Protein AF-A0A9Q1MU85-F1 (afdb_monomer_lite)

Organism: NCBI:txid402998

InterPro domains:
  IPR054728 Ribosomal RNA small subunit methyltransferase B-like, ferredoxin-like domain [PF22458] (72-144)

Sequence (212 aa):
MKADLKSVKKDAHILLNLEMKLMQRLLLDQVLLVNGILRKLVVLKESDSLPAVKVEGDDRQQARGLATLYSHPVWMVRRWTKYFGQDEAIKLMTWNNSYPSFSLRANTGKGLTGADLVSSLKMLKVPHEPSLYLDDFVRLKTGMQNVIQAGLLKEGFCAECGVAVKVVNQAKMEQVVVNGLESQVVVDNTRSSVLFRPDMWRLRFAASSEFM

Secondary structure (DSSP, 8-state):
----GGGG-S-HHHHHHHHHHHHHHTT-TTHHHHHHHHHHHHHHHHTT-SPPPP--SSHHHHHHHHHHHTT--HHHHHHHHHHH-HHHHHHHHHHHTSPPPEEEEE-GGGT--HHHHHHHHHHTT--EEE-SS-TTEEEESS-HHHHHHTTTTTTTSEEE--HHHHHHTTS-------TTS-------TT-------GGGG-S---------

pLDDT: mean 73.5, std 24.56, r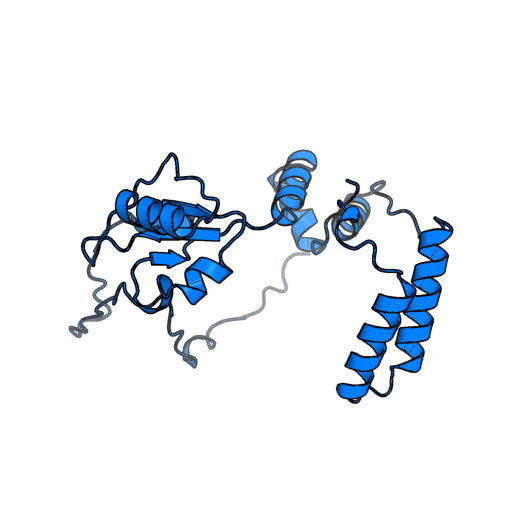ange [26.03, 96.31]

Radius of gyration: 24.37 Å; chains: 1; bounding box: 54×60×52 Å

Foldseek 3Di:
DPDPCVVDPDPLVVVLVVVLVVVVVVVDPCSVVVSVVSVVVVVCVVVVNPDDQDLDDDPQSNLVSLCVVLVHDSVVSSVCCVPPNNVVSSVVSVVVPDQDKWKKFFDVVVVAWLVNVVVVCVVLVFDWDADPPDRRMIIGRDDVVSCVVVCCLVVQRIDTDDPVVVVVPPPDPDPPDDDPDPDPPPPPPSDPDPPDDPPPPPDDPDDDPDDD

Structure (mmCIF, N/CA/C/O backbone):
data_AF-A0A9Q1MU85-F1
#
_entry.id   AF-A0A9Q1MU85-F1
#
loop_
_atom_site.group_PDB
_atom_site.id
_atom_site.type_symbol
_atom_site.label_atom_id
_atom_site.label_alt_id
_atom_site.label_comp_id
_atom_site.label_asym_id
_atom_site.label_entity_id
_atom_site.label_seq_id
_atom_site.pdbx_PDB_ins_code
_atom_site.Cartn_x
_atom_site.Cartn_y
_atom_site.Cartn_z
_atom_site.occupancy
_atom_site.B_iso_or_equiv
_atom_site.auth_seq_id
_atom_site.auth_comp_id
_atom_site.auth_asym_id
_atom_site.auth_atom_id
_atom_site.pdbx_PDB_model_num
ATOM 1 N N . MET A 1 1 ? 4.700 7.067 -14.855 1.00 33.25 1 MET A N 1
ATOM 2 C CA . MET A 1 1 ? 4.198 7.216 -13.472 1.00 33.25 1 MET A CA 1
ATOM 3 C C . MET A 1 1 ? 5.146 8.156 -12.730 1.00 33.25 1 MET A C 1
ATOM 5 O O . MET A 1 1 ? 6.166 7.718 -12.220 1.00 33.25 1 MET A O 1
ATOM 9 N N . LYS A 1 2 ? 4.902 9.474 -12.791 1.00 26.55 2 LYS A N 1
ATOM 10 C CA . LYS A 1 2 ? 5.678 10.452 -12.015 1.00 26.55 2 LYS A CA 1
ATOM 11 C C . LYS A 1 2 ? 5.263 10.251 -10.561 1.00 26.55 2 LYS A C 1
ATOM 13 O O . LYS A 1 2 ? 4.152 10.629 -10.211 1.00 26.55 2 LYS A O 1
ATOM 18 N N . ALA A 1 3 ? 6.095 9.583 -9.763 1.00 31.92 3 ALA A N 1
ATOM 19 C CA . ALA A 1 3 ? 5.918 9.582 -8.317 1.00 31.92 3 ALA A CA 1
ATOM 20 C C . ALA A 1 3 ? 5.737 11.039 -7.882 1.00 31.92 3 ALA A C 1
ATOM 22 O O . ALA A 1 3 ? 6.489 11.908 -8.337 1.00 31.92 3 ALA A O 1
ATOM 23 N N . ASP A 1 4 ? 4.713 11.305 -7.076 1.00 32.31 4 ASP A N 1
ATOM 24 C CA . ASP A 1 4 ? 4.384 12.633 -6.571 1.00 32.31 4 ASP A CA 1
ATOM 25 C C . ASP A 1 4 ? 5.445 13.057 -5.539 1.00 32.31 4 ASP A C 1
ATOM 27 O O . ASP A 1 4 ? 5.233 13.131 -4.335 1.00 32.31 4 ASP A O 1
ATOM 31 N N . LEU A 1 5 ? 6.656 13.310 -6.039 1.00 40.19 5 LEU A N 1
ATOM 32 C CA . LEU A 1 5 ? 7.836 13.801 -5.328 1.00 40.19 5 LEU A CA 1
ATOM 33 C C . LEU A 1 5 ? 7.656 15.255 -4.860 1.00 40.19 5 LEU A C 1
ATOM 35 O O . LEU A 1 5 ? 8.590 15.858 -4.335 1.00 40.19 5 LEU A O 1
ATOM 39 N N . LYS A 1 6 ? 6.459 15.836 -5.021 1.00 30.89 6 LYS A N 1
ATOM 40 C CA . LYS A 1 6 ? 6.132 17.165 -4.501 1.00 30.89 6 LYS A CA 1
ATOM 41 C C . LYS A 1 6 ? 6.108 17.211 -2.972 1.00 30.89 6 LYS A C 1
ATOM 43 O O . LYS A 1 6 ? 6.309 18.293 -2.429 1.00 30.89 6 LYS A O 1
ATOM 48 N N . SER A 1 7 ? 5.924 16.086 -2.269 1.00 36.44 7 SER A N 1
ATOM 49 C CA . SER A 1 7 ? 5.793 16.103 -0.799 1.00 36.44 7 SER A CA 1
ATOM 50 C C . SER A 1 7 ? 7.118 16.262 -0.039 1.00 36.44 7 SER A C 1
ATOM 52 O O . SER A 1 7 ? 7.098 16.461 1.174 1.00 36.44 7 SER A O 1
ATOM 54 N N . VAL A 1 8 ? 8.269 16.218 -0.720 1.00 43.03 8 VAL A N 1
ATOM 55 C CA . VAL A 1 8 ? 9.577 16.515 -0.114 1.00 43.03 8 VAL A CA 1
ATOM 56 C C . VAL A 1 8 ? 10.388 17.411 -1.052 1.00 43.03 8 VAL A C 1
ATOM 58 O O . VAL A 1 8 ? 11.483 17.069 -1.485 1.00 43.03 8 VAL A O 1
ATOM 61 N N . LYS A 1 9 ? 9.875 18.609 -1.355 1.00 43.38 9 LYS A N 1
ATOM 62 C CA . LYS A 1 9 ? 10.735 19.725 -1.789 1.00 43.38 9 LYS A CA 1
ATOM 63 C C . LYS A 1 9 ? 11.532 20.245 -0.586 1.00 43.38 9 LYS A C 1
ATOM 65 O O . LYS A 1 9 ? 11.308 21.345 -0.099 1.00 43.38 9 LYS A O 1
ATOM 70 N N . LYS A 1 10 ? 12.426 19.416 -0.055 1.00 52.88 10 LYS A N 1
ATOM 71 C CA . LYS A 1 10 ? 13.572 19.902 0.715 1.00 52.88 10 LYS A CA 1
ATOM 72 C C . LYS A 1 10 ? 14.727 19.980 -0.266 1.00 52.88 10 LYS A C 1
ATOM 74 O O . LYS A 1 10 ? 14.851 19.087 -1.105 1.00 52.88 10 LYS A O 1
ATOM 79 N N . ASP A 1 11 ? 15.538 21.027 -0.176 1.00 63.31 11 ASP A N 1
ATOM 80 C CA . ASP A 1 11 ? 16.727 21.159 -1.014 1.00 63.31 11 ASP A CA 1
ATOM 81 C C . ASP A 1 11 ? 17.514 19.850 -0.949 1.00 63.31 11 ASP A C 1
ATOM 83 O O . ASP A 1 11 ? 17.841 19.375 0.144 1.00 63.31 11 ASP A O 1
ATOM 87 N N . ALA A 1 12 ? 17.783 19.236 -2.105 1.00 64.31 12 ALA A N 1
ATOM 88 C CA . ALA A 1 12 ? 18.454 17.937 -2.178 1.00 64.31 12 ALA A CA 1
ATOM 89 C C . ALA A 1 12 ? 19.767 17.943 -1.373 1.00 64.31 12 ALA A C 1
ATOM 91 O O . ALA A 1 12 ? 20.118 16.954 -0.737 1.00 64.31 12 ALA A O 1
ATOM 92 N N . HIS A 1 13 ? 20.421 19.106 -1.312 1.00 63.66 13 HIS A N 1
ATOM 93 C CA . HIS A 1 13 ? 21.598 19.383 -0.495 1.00 63.66 13 HIS A CA 1
ATOM 94 C C . HIS A 1 13 ? 21.369 19.236 1.021 1.00 63.66 13 HIS A C 1
ATOM 96 O O . HIS A 1 13 ? 22.216 18.684 1.723 1.00 63.66 13 HIS A O 1
ATOM 102 N N . ILE A 1 14 ? 20.235 19.712 1.545 1.00 69.50 14 ILE A N 1
ATOM 103 C CA . ILE A 1 14 ? 19.897 19.629 2.975 1.00 69.50 14 ILE A CA 1
ATOM 104 C C . ILE A 1 14 ? 19.665 18.170 3.377 1.00 69.50 14 ILE A C 1
ATOM 106 O O . ILE A 1 14 ? 20.166 17.734 4.414 1.00 69.50 14 ILE A O 1
ATOM 110 N N . LEU A 1 15 ? 18.946 17.408 2.547 1.00 69.31 15 LEU A N 1
ATOM 111 C CA . LEU A 1 15 ? 18.689 15.985 2.785 1.00 69.31 15 LEU A CA 1
ATOM 112 C C . LEU A 1 15 ? 19.981 15.163 2.774 1.00 69.31 15 LEU A C 1
ATOM 114 O O . LEU A 1 15 ? 20.220 14.408 3.713 1.00 69.31 15 LEU A O 1
ATOM 118 N N . LEU A 1 16 ? 20.849 15.393 1.783 1.00 70.94 16 LEU A N 1
ATOM 119 C CA . LEU A 1 16 ? 22.154 14.734 1.689 1.00 70.94 16 LEU A CA 1
ATOM 120 C C . LEU A 1 16 ? 22.987 14.993 2.950 1.00 70.94 16 LEU A C 1
ATOM 122 O O . LEU A 1 16 ? 23.519 14.069 3.554 1.00 70.94 16 LEU A O 1
ATOM 126 N N . ASN A 1 17 ? 23.043 16.245 3.411 1.00 75.75 17 ASN A N 1
ATOM 127 C CA . ASN A 1 17 ? 23.793 16.609 4.613 1.00 75.75 17 ASN A CA 1
ATOM 128 C C . ASN A 1 17 ? 23.237 15.960 5.894 1.00 75.75 17 ASN A C 1
ATOM 130 O O . ASN A 1 17 ? 24.013 15.592 6.779 1.00 75.75 17 ASN A O 1
ATOM 134 N N . LEU A 1 18 ? 21.913 15.821 6.015 1.00 75.50 18 LEU A N 1
ATOM 135 C CA . LEU A 1 18 ? 21.268 15.127 7.136 1.00 75.50 18 LEU A CA 1
ATOM 136 C C . LEU A 1 18 ? 21.577 13.624 7.128 1.00 75.50 18 LEU A C 1
ATOM 138 O O . LEU A 1 18 ? 21.944 13.079 8.169 1.00 75.50 18 LEU A O 1
ATOM 142 N N . GLU A 1 19 ? 21.492 12.974 5.968 1.00 73.62 19 GLU A N 1
ATOM 143 C CA . GLU A 1 19 ? 21.822 11.553 5.814 1.00 73.62 19 GLU A CA 1
ATOM 144 C C . GLU A 1 19 ? 23.302 11.278 6.088 1.00 73.62 19 GLU A C 1
ATOM 146 O O . GLU A 1 19 ? 23.628 10.348 6.827 1.00 73.62 19 GLU A O 1
ATOM 151 N N . MET A 1 20 ? 24.208 12.135 5.602 1.00 74.25 20 MET A N 1
ATOM 152 C CA . MET A 1 20 ? 25.637 11.978 5.879 1.00 74.25 20 MET A CA 1
ATOM 153 C C . MET A 1 20 ? 25.954 12.098 7.375 1.00 74.25 20 MET A C 1
ATOM 155 O O . MET A 1 20 ? 26.756 11.323 7.896 1.00 74.25 20 MET A O 1
ATOM 159 N N . LYS A 1 21 ? 25.293 13.020 8.091 1.00 78.94 21 LYS A N 1
ATOM 160 C CA . LYS A 1 21 ? 25.425 13.144 9.553 1.00 78.94 21 LYS A CA 1
ATOM 161 C C . LYS A 1 21 ? 24.914 11.903 10.288 1.00 78.94 21 LYS A C 1
ATOM 163 O O . LYS A 1 21 ? 25.486 11.534 11.312 1.00 78.94 21 LYS A O 1
ATOM 168 N N . LEU A 1 22 ? 23.857 11.257 9.790 1.00 77.75 22 LEU A N 1
ATOM 169 C CA . LEU A 1 22 ? 23.367 9.991 10.346 1.00 77.75 22 LEU A CA 1
ATOM 170 C C . LEU A 1 22 ? 24.356 8.845 10.094 1.00 77.75 22 LEU A C 1
ATOM 172 O O . LEU A 1 22 ? 24.650 8.099 11.022 1.00 77.75 22 LEU A O 1
ATOM 176 N N . MET A 1 23 ? 24.938 8.742 8.895 1.00 78.69 23 MET A N 1
ATOM 177 C CA . MET A 1 23 ? 25.929 7.699 8.593 1.00 78.69 23 MET A CA 1
ATOM 178 C C . MET A 1 23 ? 27.225 7.844 9.397 1.00 78.69 23 MET A C 1
ATOM 180 O O . MET A 1 23 ? 27.793 6.842 9.822 1.00 78.69 23 MET A O 1
ATOM 184 N N . GLN A 1 24 ? 27.662 9.078 9.670 1.00 75.38 24 GLN A N 1
ATOM 185 C CA . GLN A 1 24 ? 28.798 9.341 10.561 1.00 75.38 24 GLN A CA 1
ATOM 186 C C . GLN A 1 24 ? 28.530 8.863 11.994 1.00 75.38 24 GLN A C 1
ATOM 188 O O . GLN A 1 24 ? 29.420 8.307 12.631 1.00 75.38 24 GLN A O 1
ATOM 193 N N . ARG A 1 25 ? 27.296 9.027 12.495 1.00 79.44 25 ARG A N 1
ATOM 194 C CA . ARG A 1 25 ? 26.890 8.511 13.817 1.00 79.44 25 ARG A CA 1
ATOM 195 C C . ARG A 1 25 ? 26.854 6.985 13.875 1.00 79.44 25 ARG A C 1
ATOM 197 O O . ARG A 1 25 ? 27.027 6.427 14.950 1.00 79.44 25 ARG A O 1
ATOM 204 N N . LEU A 1 26 ? 26.634 6.330 12.738 1.00 81.69 26 LEU A N 1
ATOM 205 C CA . LEU A 1 26 ? 26.663 4.873 12.604 1.00 81.69 26 LEU A CA 1
ATOM 206 C C . LEU A 1 26 ? 28.081 4.317 12.363 1.00 81.69 26 LEU A C 1
ATOM 208 O O . LEU A 1 26 ? 28.212 3.119 12.137 1.00 81.69 26 LEU A O 1
ATOM 212 N N . LEU A 1 27 ? 29.125 5.161 12.428 1.00 69.75 27 LEU A N 1
ATOM 213 C CA . LEU A 1 27 ? 30.542 4.787 12.280 1.00 69.75 27 LEU A CA 1
ATOM 214 C C . LEU A 1 27 ? 30.849 4.012 10.987 1.00 69.75 27 LEU A C 1
ATOM 216 O O . LEU A 1 27 ? 31.642 3.075 10.974 1.00 69.75 27 LEU A O 1
ATOM 220 N N . LEU A 1 28 ? 30.214 4.396 9.880 1.00 71.88 28 LEU A N 1
ATOM 221 C CA . LEU A 1 28 ? 30.517 3.806 8.580 1.00 71.88 28 LEU A CA 1
ATOM 222 C C . LEU A 1 28 ? 31.744 4.500 7.967 1.00 71.88 28 LEU A C 1
ATOM 224 O O . LEU A 1 28 ? 31.665 5.659 7.564 1.00 71.88 28 LEU A O 1
ATOM 228 N N . ASP A 1 29 ? 32.859 3.783 7.812 1.00 75.75 29 ASP A N 1
ATOM 229 C CA . ASP A 1 29 ? 34.103 4.325 7.225 1.00 75.75 29 ASP A CA 1
ATOM 230 C C . ASP A 1 29 ? 33.951 4.798 5.763 1.00 75.75 29 ASP A C 1
ATOM 232 O O . ASP A 1 29 ? 34.775 5.546 5.239 1.00 75.75 29 ASP A O 1
ATOM 236 N N . GLN A 1 30 ? 32.866 4.415 5.085 1.00 79.44 30 GLN A N 1
ATOM 237 C CA . GLN A 1 30 ? 32.631 4.713 3.667 1.00 79.44 30 GLN A CA 1
ATOM 238 C C . GLN A 1 30 ? 31.802 5.983 3.403 1.00 79.44 30 GLN A C 1
ATOM 240 O O . GLN A 1 30 ? 31.356 6.217 2.278 1.00 79.44 30 GLN A O 1
ATOM 245 N N . VAL A 1 31 ? 31.614 6.842 4.410 1.00 80.12 31 VAL A N 1
ATOM 246 C CA . VAL A 1 31 ? 30.852 8.107 4.319 1.00 80.12 31 VAL A CA 1
ATOM 247 C C . VAL A 1 31 ? 31.292 8.978 3.129 1.00 80.12 31 VAL A C 1
ATOM 249 O O . VAL A 1 31 ? 30.451 9.530 2.419 1.00 80.12 31 VAL A O 1
ATOM 252 N N . LEU A 1 32 ? 32.594 9.084 2.849 1.00 82.56 32 LEU A N 1
ATOM 253 C CA . LEU A 1 32 ? 33.094 9.902 1.733 1.00 82.56 32 LEU A CA 1
ATOM 254 C C . LEU A 1 32 ? 32.684 9.347 0.360 1.00 82.56 32 LEU A C 1
ATOM 256 O O . LEU A 1 32 ? 32.286 10.118 -0.516 1.00 82.56 32 LEU A O 1
ATOM 260 N N . LEU A 1 33 ? 32.730 8.021 0.191 1.00 86.62 33 LEU A N 1
ATOM 261 C CA . LEU A 1 33 ? 32.331 7.348 -1.046 1.00 86.62 33 LEU A CA 1
ATOM 262 C C . LEU A 1 33 ? 30.833 7.530 -1.305 1.00 86.62 33 LEU A C 1
ATOM 264 O O . LEU A 1 33 ? 30.439 7.934 -2.399 1.00 86.62 33 LEU A O 1
ATOM 268 N N . VAL A 1 34 ? 30.007 7.297 -0.282 1.00 84.75 34 VAL A N 1
ATOM 269 C CA . VAL A 1 34 ? 28.550 7.453 -0.379 1.00 84.75 34 VAL A CA 1
ATOM 270 C C . VAL A 1 34 ? 28.178 8.889 -0.750 1.00 84.75 34 VAL A C 1
ATOM 272 O O . VAL A 1 34 ? 27.392 9.100 -1.671 1.00 84.75 34 VAL A O 1
ATOM 275 N N . ASN A 1 35 ? 28.796 9.886 -0.111 1.00 84.00 35 ASN A N 1
ATOM 276 C CA . ASN A 1 35 ? 28.574 11.296 -0.439 1.00 84.00 35 ASN A CA 1
ATOM 277 C C . ASN A 1 35 ? 28.954 11.613 -1.896 1.00 84.00 35 ASN A C 1
ATOM 279 O O . ASN A 1 35 ? 28.206 12.290 -2.601 1.00 84.00 35 ASN A O 1
ATOM 283 N N . GLY A 1 36 ? 30.093 11.093 -2.370 1.00 86.88 36 GLY A N 1
ATOM 284 C CA . GLY A 1 36 ? 30.521 11.242 -3.762 1.00 86.88 36 GLY A CA 1
ATOM 285 C C . GLY A 1 36 ? 29.503 10.670 -4.754 1.00 86.88 36 GLY A C 1
ATOM 286 O O . GLY A 1 36 ? 29.123 11.352 -5.709 1.00 86.88 36 GLY A O 1
ATOM 287 N N . ILE A 1 37 ? 29.003 9.459 -4.490 1.00 88.62 37 ILE A N 1
ATOM 288 C CA . ILE A 1 37 ? 27.984 8.796 -5.316 1.00 88.62 37 ILE A CA 1
ATOM 289 C C . ILE A 1 37 ? 26.668 9.584 -5.302 1.00 88.62 37 ILE A C 1
ATOM 291 O O . ILE A 1 37 ? 26.119 9.865 -6.368 1.00 88.62 37 ILE A O 1
ATOM 295 N N . LEU A 1 38 ? 26.172 9.990 -4.127 1.00 86.06 38 LEU A N 1
ATOM 296 C CA . LEU A 1 38 ? 24.902 10.714 -4.004 1.00 86.06 38 LEU A CA 1
ATOM 297 C C . LEU A 1 38 ? 24.956 12.086 -4.690 1.00 86.06 38 LEU A C 1
ATOM 299 O O . LEU A 1 38 ? 24.023 12.443 -5.408 1.00 86.06 38 LEU A O 1
ATOM 303 N N . ARG A 1 39 ? 26.062 12.832 -4.554 1.00 84.75 39 ARG A N 1
ATOM 304 C CA . ARG A 1 39 ? 26.264 14.101 -5.279 1.00 84.75 39 ARG A CA 1
ATOM 305 C C . ARG A 1 39 ? 26.247 13.893 -6.786 1.00 84.75 39 ARG A C 1
ATOM 307 O O . ARG A 1 39 ? 25.586 14.644 -7.500 1.00 84.75 39 ARG A O 1
ATOM 314 N N . LYS A 1 40 ? 26.940 12.859 -7.277 1.00 88.38 40 LYS A N 1
ATOM 315 C CA . LYS A 1 40 ? 26.939 12.539 -8.707 1.00 88.38 40 LYS A CA 1
ATOM 316 C C . LYS A 1 40 ? 25.537 12.168 -9.193 1.00 88.38 40 LYS A C 1
ATOM 318 O O . LYS A 1 40 ? 25.136 12.627 -10.257 1.00 88.38 40 LYS A O 1
ATOM 323 N N . LEU A 1 41 ? 24.786 11.397 -8.409 1.00 86.44 41 LEU A N 1
ATOM 324 C CA . LEU A 1 41 ? 23.414 11.003 -8.727 1.00 86.44 41 LEU A CA 1
ATOM 325 C C . LEU A 1 41 ? 22.469 12.209 -8.814 1.00 86.44 41 LEU A C 1
ATOM 327 O O . LEU A 1 41 ? 21.659 12.264 -9.735 1.00 86.44 41 LEU A O 1
ATOM 331 N N . VAL A 1 42 ? 22.593 13.189 -7.911 1.00 85.94 42 VAL A N 1
ATOM 332 C CA . VAL A 1 42 ? 21.817 14.443 -7.975 1.00 85.94 42 VAL A CA 1
ATOM 333 C C . VAL A 1 42 ? 22.103 15.192 -9.277 1.00 85.94 42 VAL A C 1
ATOM 335 O O . VAL A 1 42 ? 21.164 15.523 -9.994 1.00 85.94 42 VAL A O 1
ATOM 338 N N . VAL A 1 43 ? 23.379 15.364 -9.641 1.00 86.69 43 VAL A N 1
ATOM 339 C CA . VAL A 1 43 ? 23.771 16.034 -10.896 1.00 86.69 43 VAL A CA 1
ATOM 340 C C . VAL A 1 43 ? 23.216 15.306 -12.125 1.00 86.69 43 VAL A C 1
ATOM 342 O O . VAL A 1 43 ? 22.696 15.940 -13.042 1.00 86.69 43 VAL A O 1
ATOM 345 N N . LEU A 1 44 ? 23.297 13.971 -12.158 1.00 87.19 44 LEU A N 1
ATOM 346 C CA . LEU A 1 44 ? 22.763 13.175 -13.271 1.00 87.19 44 LEU A CA 1
ATOM 347 C C . LEU A 1 44 ? 21.235 13.279 -13.372 1.00 87.19 44 LEU A C 1
ATOM 349 O O . LEU A 1 44 ? 20.690 13.326 -14.470 1.00 87.19 44 LEU A O 1
ATOM 353 N N . LYS A 1 45 ? 20.545 13.355 -12.230 1.00 84.31 45 LYS A N 1
ATOM 354 C CA . LYS A 1 45 ? 19.093 13.536 -12.171 1.00 84.31 45 LYS A CA 1
ATOM 355 C C . LYS A 1 45 ? 18.664 14.930 -12.637 1.00 84.31 45 LYS A C 1
ATOM 357 O O . LYS A 1 45 ? 17.678 15.039 -13.353 1.00 84.31 45 LYS A O 1
ATOM 362 N N . GLU A 1 46 ? 19.379 15.981 -12.238 1.00 85.50 46 GLU A N 1
ATOM 363 C CA . GLU A 1 46 ? 19.088 17.367 -12.648 1.00 85.50 46 GLU A CA 1
ATOM 364 C C . GLU A 1 46 ? 19.365 17.611 -14.136 1.00 85.50 46 GLU A C 1
ATOM 366 O O . GLU A 1 46 ? 18.661 18.388 -14.773 1.00 85.50 46 GLU A O 1
ATOM 371 N N . SER A 1 47 ? 20.354 16.914 -14.697 1.00 87.31 47 SER A N 1
ATOM 372 C CA . SER A 1 47 ? 20.691 16.956 -16.128 1.00 87.31 47 SER A CA 1
ATOM 373 C C . SER A 1 47 ? 19.905 15.959 -16.993 1.00 87.31 47 SER A C 1
ATOM 375 O O . SER A 1 47 ? 20.219 15.829 -18.173 1.00 87.31 47 SER A O 1
ATOM 377 N N . ASP A 1 48 ? 18.928 15.243 -16.419 1.00 81.62 48 ASP A N 1
ATOM 378 C CA . ASP A 1 48 ? 18.127 14.185 -17.067 1.00 81.62 48 ASP A CA 1
ATOM 379 C C . ASP A 1 48 ? 18.970 13.150 -17.845 1.00 81.62 48 ASP A C 1
ATOM 381 O O . ASP A 1 48 ? 18.564 12.599 -18.863 1.00 81.62 48 ASP A O 1
ATOM 385 N N . SER A 1 49 ? 20.186 12.884 -17.359 1.00 85.62 49 SER A N 1
ATOM 386 C CA . SER A 1 49 ? 21.188 12.030 -18.011 1.00 85.62 49 SER A CA 1
ATOM 387 C C . SER A 1 49 ? 21.270 10.627 -17.402 1.00 85.62 49 SER A C 1
ATOM 389 O O . SER A 1 49 ? 22.222 9.878 -17.637 1.00 85.62 49 SER A O 1
ATOM 391 N N . LEU A 1 50 ? 20.271 10.252 -16.597 1.00 83.88 50 LEU A N 1
ATOM 392 C CA . LEU A 1 50 ? 20.155 8.900 -16.062 1.00 83.88 50 LEU A CA 1
ATOM 393 C C . LEU A 1 50 ? 19.843 7.907 -17.194 1.00 83.88 50 LEU A C 1
ATOM 395 O O . LEU A 1 50 ? 19.075 8.226 -18.103 1.00 83.88 50 LEU A O 1
ATOM 399 N N . PRO A 1 51 ? 20.404 6.686 -17.151 1.00 82.00 51 PRO A N 1
ATOM 400 C CA . PRO A 1 51 ? 20.146 5.690 -18.179 1.00 82.00 51 PRO A CA 1
ATOM 401 C C . PRO A 1 51 ? 18.654 5.345 -18.224 1.00 82.00 51 PRO A C 1
ATOM 403 O O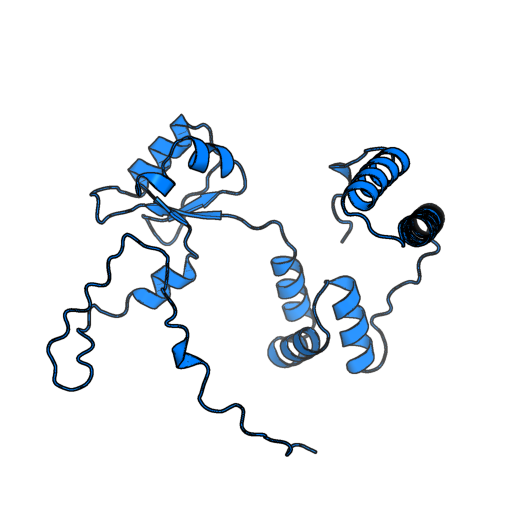 . PRO A 1 51 ? 18.069 4.915 -17.228 1.00 82.00 51 PRO A O 1
ATOM 406 N N . ALA A 1 52 ? 18.044 5.516 -19.397 1.00 80.62 52 ALA A N 1
ATOM 407 C CA . ALA A 1 52 ? 16.657 5.140 -19.618 1.00 80.62 52 ALA A CA 1
ATOM 408 C C . ALA A 1 52 ? 16.498 3.617 -19.521 1.00 80.62 52 ALA A C 1
ATOM 410 O O . ALA A 1 52 ? 17.235 2.850 -20.148 1.00 80.62 52 ALA A O 1
ATOM 411 N N . VAL A 1 53 ? 15.508 3.177 -18.749 1.00 85.12 53 VAL A N 1
ATOM 412 C CA . VAL A 1 53 ? 15.156 1.760 -18.658 1.00 85.12 53 VAL A CA 1
ATOM 413 C C . VAL A 1 53 ? 14.347 1.384 -19.894 1.00 85.12 53 VAL A C 1
ATOM 415 O O . VAL A 1 53 ? 13.267 1.925 -20.119 1.00 85.12 53 VAL A O 1
ATOM 418 N N . LYS A 1 54 ? 14.866 0.451 -20.693 1.00 84.69 54 LYS A N 1
ATOM 419 C CA . LYS A 1 54 ? 14.179 -0.073 -21.878 1.00 84.69 54 LYS A CA 1
ATOM 420 C C . LYS A 1 54 ? 13.369 -1.316 -21.509 1.00 84.69 54 LYS A C 1
ATOM 422 O O . LYS A 1 54 ? 13.879 -2.200 -20.822 1.00 84.69 54 LYS A O 1
ATOM 427 N N . VAL A 1 55 ? 12.127 -1.383 -21.983 1.00 81.88 55 VAL A N 1
ATOM 428 C CA . VAL A 1 55 ? 11.238 -2.554 -21.862 1.00 81.88 55 VAL A CA 1
ATOM 429 C C . VAL A 1 55 ? 10.970 -3.088 -23.267 1.00 81.88 55 VAL A C 1
ATOM 431 O O . VAL A 1 55 ? 9.848 -3.111 -23.749 1.00 81.88 55 VAL A O 1
ATOM 434 N N . GLU A 1 56 ? 12.043 -3.437 -23.962 1.00 79.69 56 GLU A N 1
ATOM 435 C CA . GLU A 1 56 ? 12.012 -3.938 -25.335 1.00 79.69 56 GLU A CA 1
ATOM 436 C C . GLU A 1 56 ? 12.905 -5.178 -25.429 1.00 79.69 56 GLU A C 1
ATOM 438 O O . GLU A 1 56 ? 13.736 -5.422 -24.548 1.00 79.69 56 GLU A O 1
ATOM 443 N N . GLY A 1 57 ? 12.736 -5.949 -26.502 1.00 84.69 57 GLY A N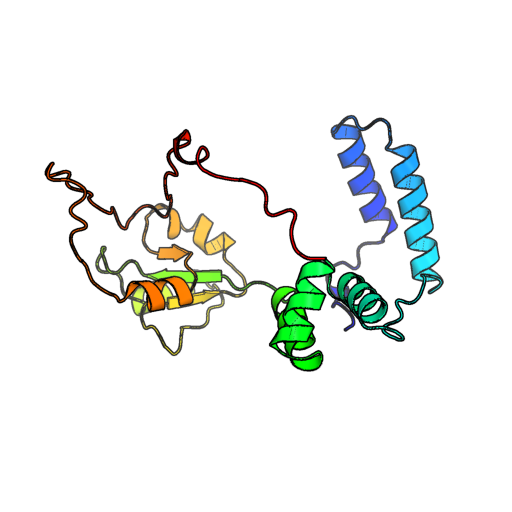 1
ATOM 444 C CA . GLY A 1 57 ? 13.509 -7.162 -26.759 1.00 84.69 57 GLY A CA 1
ATOM 445 C C . GLY A 1 57 ? 12.867 -8.421 -26.182 1.00 84.69 57 GLY A C 1
ATOM 446 O O . GLY A 1 57 ? 11.648 -8.502 -26.047 1.00 84.69 57 GLY A O 1
ATOM 447 N N . ASP A 1 58 ? 13.703 -9.412 -25.879 1.00 87.44 58 ASP A N 1
ATOM 448 C CA . ASP A 1 58 ? 13.295 -10.727 -25.369 1.00 87.44 58 ASP A CA 1
ATOM 449 C C . ASP A 1 58 ? 12.614 -10.640 -23.988 1.00 87.44 58 ASP A C 1
ATOM 451 O O . ASP A 1 58 ? 12.863 -9.713 -23.209 1.00 87.44 58 ASP A O 1
ATOM 455 N N . ASP A 1 59 ? 11.821 -11.652 -23.636 1.00 85.75 59 ASP A N 1
ATOM 456 C CA . ASP A 1 59 ? 11.072 -11.765 -22.378 1.00 85.75 59 ASP A CA 1
ATOM 457 C C . ASP A 1 59 ? 11.953 -11.489 -21.152 1.00 85.75 59 ASP A C 1
ATOM 459 O O . ASP A 1 59 ? 11.543 -10.857 -20.173 1.00 85.75 59 ASP A O 1
ATOM 463 N N . ARG A 1 60 ? 13.215 -11.939 -21.191 1.00 87.38 60 ARG A N 1
ATOM 464 C CA . ARG A 1 60 ? 14.179 -11.710 -20.108 1.00 87.38 60 ARG A CA 1
ATOM 465 C C . ARG A 1 60 ? 14.568 -10.238 -19.971 1.00 87.38 60 A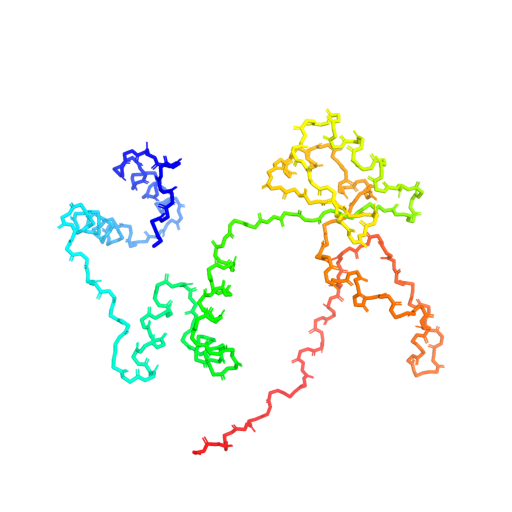RG A C 1
ATOM 467 O O . ARG A 1 60 ? 14.791 -9.776 -18.849 1.00 87.38 60 ARG A O 1
ATOM 474 N N . GLN A 1 61 ? 14.702 -9.521 -21.083 1.00 90.12 61 GLN A N 1
ATOM 475 C CA . GLN A 1 61 ? 15.054 -8.101 -21.099 1.00 90.12 61 GLN A CA 1
ATOM 476 C C . GLN A 1 61 ? 13.866 -7.256 -20.646 1.00 90.12 61 GLN A C 1
ATOM 478 O O . GLN A 1 61 ? 14.026 -6.423 -19.753 1.00 90.12 61 GLN A O 1
ATOM 483 N N . GLN A 1 62 ? 12.666 -7.564 -21.140 1.00 90.31 62 GLN A N 1
ATOM 484 C CA . GLN A 1 62 ? 11.433 -6.919 -20.693 1.00 90.31 62 GLN A CA 1
ATOM 485 C C . GLN A 1 62 ? 11.213 -7.103 -19.187 1.00 90.31 62 GLN A C 1
ATOM 487 O O . GLN A 1 62 ? 10.979 -6.130 -18.469 1.00 90.31 62 GLN A O 1
ATOM 492 N N . ALA A 1 63 ? 11.385 -8.324 -18.666 1.00 91.94 63 ALA A N 1
ATOM 493 C CA . ALA A 1 63 ? 11.242 -8.589 -17.237 1.00 91.94 63 ALA A CA 1
ATOM 494 C C . ALA A 1 63 ? 12.273 -7.838 -16.379 1.00 91.94 63 ALA A C 1
ATOM 496 O O . ALA A 1 63 ? 11.954 -7.429 -15.264 1.00 91.94 63 ALA A O 1
ATOM 497 N N . ARG A 1 64 ? 13.501 -7.634 -16.877 1.00 93.38 64 ARG A N 1
ATOM 498 C CA . ARG A 1 64 ? 14.511 -6.798 -16.204 1.00 93.38 64 ARG A CA 1
ATOM 499 C C . ARG A 1 64 ? 14.114 -5.325 -16.207 1.00 93.38 64 ARG A C 1
ATOM 501 O O . ARG A 1 64 ? 14.223 -4.686 -15.167 1.00 93.38 64 ARG A O 1
ATOM 508 N N . GLY A 1 65 ? 13.618 -4.813 -17.332 1.00 93.56 65 GLY A N 1
ATOM 509 C CA . GLY A 1 65 ? 13.129 -3.438 -17.423 1.00 93.56 65 GLY A CA 1
ATOM 510 C C . GLY A 1 65 ? 11.972 -3.180 -16.456 1.00 93.56 65 GLY A C 1
ATOM 511 O O . GLY A 1 65 ? 12.022 -2.251 -15.653 1.00 93.56 65 GLY A O 1
ATOM 512 N N . LEU A 1 66 ? 10.972 -4.063 -16.447 1.00 93.19 66 LEU A N 1
ATOM 513 C CA . LEU A 1 66 ? 9.843 -3.999 -15.516 1.00 93.19 66 LEU A CA 1
ATOM 514 C C . LEU A 1 66 ? 10.280 -4.145 -14.050 1.00 93.19 66 LEU A C 1
ATOM 516 O O . LEU A 1 66 ? 9.790 -3.412 -13.195 1.00 93.19 66 LEU A O 1
ATOM 520 N N . ALA A 1 67 ? 11.231 -5.035 -13.756 1.00 94.12 67 ALA A N 1
ATOM 521 C CA . ALA A 1 67 ? 11.792 -5.196 -12.415 1.00 94.12 67 ALA A CA 1
ATOM 522 C C . ALA A 1 67 ? 12.420 -3.899 -11.886 1.00 94.12 67 ALA A C 1
ATOM 524 O O . ALA A 1 67 ? 12.198 -3.532 -10.733 1.00 94.12 67 ALA A O 1
ATOM 525 N N . THR A 1 68 ? 13.162 -3.181 -12.734 1.00 92.50 68 THR A N 1
ATOM 526 C CA . THR A 1 68 ? 13.746 -1.882 -12.382 1.00 92.50 68 THR A CA 1
ATOM 527 C C . THR A 1 68 ? 12.682 -0.793 -12.232 1.00 92.50 68 THR A C 1
ATOM 529 O O . THR A 1 68 ? 12.768 0.003 -11.303 1.00 92.50 68 THR A O 1
ATOM 532 N N . LEU A 1 69 ? 11.674 -0.752 -13.110 1.00 91.88 69 LEU A N 1
ATOM 533 C CA . LEU A 1 69 ? 10.637 0.290 -13.094 1.00 91.88 69 LEU A CA 1
ATOM 534 C C . LEU A 1 69 ? 9.664 0.170 -11.918 1.00 91.88 69 LEU A C 1
ATOM 536 O O . LEU A 1 69 ? 9.242 1.186 -11.368 1.00 91.88 69 LEU A O 1
ATOM 540 N N . TYR A 1 70 ? 9.298 -1.056 -11.554 1.00 93.44 70 TYR A N 1
ATOM 541 C CA . TYR A 1 70 ? 8.296 -1.331 -10.526 1.00 93.44 70 TYR A CA 1
ATOM 542 C C . TYR A 1 70 ? 8.895 -1.895 -9.233 1.00 93.44 70 TYR A C 1
ATOM 544 O O . TYR A 1 70 ? 8.156 -2.361 -8.373 1.00 93.44 70 TYR A O 1
ATOM 552 N N . SER A 1 71 ? 10.220 -1.857 -9.068 1.00 94.19 71 SER A N 1
ATOM 553 C CA . SER A 1 71 ? 10.903 -2.257 -7.826 1.00 94.19 71 SER A CA 1
ATOM 554 C C . SER A 1 71 ? 10.573 -3.683 -7.357 1.00 94.19 71 SER A C 1
ATOM 556 O O . SER A 1 71 ? 10.457 -3.952 -6.161 1.00 94.19 71 SER A O 1
ATOM 558 N N . HIS A 1 72 ? 10.443 -4.621 -8.297 1.00 94.12 72 HIS A N 1
ATOM 559 C CA . HIS A 1 72 ? 10.163 -6.030 -8.011 1.00 94.12 72 HIS A CA 1
ATOM 560 C C . HIS A 1 72 ? 11.281 -6.933 -8.538 1.00 94.12 72 HIS A C 1
ATOM 562 O O . HIS A 1 72 ? 11.875 -6.639 -9.573 1.00 94.12 72 HIS A O 1
ATOM 568 N N . PRO A 1 73 ? 11.594 -8.059 -7.875 1.00 96.06 73 PRO A N 1
ATOM 569 C CA . PRO A 1 73 ? 12.646 -8.947 -8.347 1.00 96.06 73 PRO A CA 1
ATOM 570 C C . PRO A 1 73 ? 12.258 -9.625 -9.672 1.00 96.06 73 PRO A C 1
ATOM 572 O O . PRO A 1 73 ? 11.110 -10.020 -9.875 1.00 96.06 73 PRO A O 1
ATOM 575 N N . VAL A 1 74 ? 13.237 -9.831 -10.560 1.00 95.00 74 VAL A N 1
ATOM 576 C CA . VAL A 1 74 ? 13.020 -10.342 -11.934 1.00 95.00 74 VAL A CA 1
ATOM 577 C C . VAL A 1 74 ? 12.226 -11.651 -11.967 1.00 95.00 74 VAL A C 1
ATOM 579 O O . VAL A 1 74 ? 11.374 -11.835 -12.832 1.00 95.00 74 VAL A O 1
ATOM 582 N N . TRP A 1 75 ? 12.480 -12.569 -11.031 1.00 95.31 75 TRP A N 1
ATOM 583 C CA . TRP A 1 75 ? 11.767 -13.849 -10.974 1.00 95.31 75 TRP A CA 1
ATOM 584 C C . TRP A 1 75 ? 10.262 -13.669 -10.726 1.00 95.31 75 TRP A C 1
ATOM 586 O O . TRP A 1 75 ? 9.459 -14.427 -11.262 1.00 95.31 75 TRP A O 1
ATOM 596 N N . MET A 1 76 ? 9.880 -12.657 -9.946 1.00 96.31 76 MET A N 1
ATOM 597 C CA . MET A 1 76 ? 8.494 -12.367 -9.588 1.00 96.31 76 MET A CA 1
ATOM 598 C C . MET A 1 76 ? 7.771 -11.712 -10.759 1.00 96.31 76 MET A C 1
ATOM 600 O O . MET A 1 76 ? 6.678 -12.142 -11.111 1.00 96.31 76 MET A O 1
ATOM 604 N N . VAL A 1 77 ? 8.439 -10.771 -11.433 1.00 95.69 77 VAL A N 1
ATOM 605 C CA . VAL A 1 77 ? 7.940 -10.164 -12.672 1.00 95.69 77 VAL A CA 1
ATOM 606 C C . VAL A 1 77 ? 7.679 -11.237 -13.725 1.00 95.69 77 VAL A C 1
ATOM 608 O O . VAL A 1 77 ? 6.560 -11.335 -14.207 1.00 95.69 77 VAL A O 1
ATOM 611 N N . ARG A 1 78 ? 8.661 -12.108 -14.012 1.00 94.88 78 ARG A N 1
ATOM 612 C CA . ARG A 1 78 ? 8.494 -13.219 -14.972 1.00 94.88 78 ARG A CA 1
ATOM 613 C C . ARG A 1 78 ? 7.340 -14.143 -14.600 1.00 94.88 78 ARG A C 1
ATOM 615 O O . ARG A 1 78 ? 6.642 -14.648 -15.472 1.00 94.88 78 ARG A O 1
ATOM 622 N N . ARG A 1 79 ? 7.162 -14.404 -13.302 1.00 95.75 79 ARG A N 1
ATOM 623 C CA . ARG A 1 79 ? 6.064 -15.233 -12.808 1.00 95.75 79 ARG A CA 1
ATOM 624 C C . ARG A 1 79 ? 4.729 -14.559 -13.107 1.00 95.75 79 ARG A C 1
ATOM 626 O O . ARG A 1 79 ? 3.877 -15.170 -13.734 1.00 95.75 79 ARG A O 1
ATOM 633 N N . TRP A 1 80 ? 4.553 -13.308 -12.701 1.00 96.25 80 TRP A N 1
ATOM 634 C CA . TRP A 1 80 ? 3.297 -12.587 -12.887 1.00 96.25 80 TRP A CA 1
ATOM 635 C C . TRP A 1 80 ? 2.965 -12.331 -14.351 1.00 96.25 80 TRP A C 1
ATOM 637 O O . TRP A 1 80 ? 1.822 -12.557 -14.733 1.00 96.25 80 TRP A O 1
ATOM 647 N N . THR A 1 81 ? 3.941 -11.960 -15.182 1.00 94.62 81 THR A N 1
ATOM 648 C CA . THR A 1 81 ? 3.708 -11.783 -16.621 1.00 94.62 81 THR A CA 1
ATOM 649 C C . THR A 1 81 ? 3.293 -13.093 -17.288 1.00 94.62 81 THR A C 1
ATOM 651 O O . THR A 1 81 ? 2.406 -13.080 -18.133 1.00 94.62 81 THR A O 1
ATOM 654 N N . LYS A 1 82 ? 3.856 -14.235 -16.867 1.00 94.25 82 LYS A N 1
ATOM 655 C CA . LYS A 1 82 ? 3.456 -15.560 -17.365 1.00 94.25 82 LYS A CA 1
ATOM 656 C C . LYS A 1 82 ? 2.033 -15.956 -16.951 1.00 94.25 82 LYS A C 1
ATOM 658 O O . LYS A 1 82 ? 1.336 -16.570 -17.748 1.00 94.25 82 LYS A O 1
ATOM 663 N N . TYR A 1 83 ? 1.619 -15.665 -15.715 1.00 94.81 83 TYR A N 1
ATOM 664 C CA . TYR A 1 83 ? 0.307 -16.092 -15.202 1.00 94.81 83 TYR A CA 1
ATOM 665 C C . TYR A 1 83 ? -0.838 -15.142 -15.566 1.00 94.81 83 TYR A C 1
ATOM 667 O O . TYR A 1 83 ? -1.938 -15.606 -15.842 1.00 94.81 83 TYR A O 1
ATOM 675 N N . PHE A 1 84 ? -0.595 -13.832 -15.539 1.00 93.44 84 PHE A N 1
ATOM 676 C CA . PHE A 1 84 ? -1.634 -12.810 -15.695 1.00 93.44 84 PHE A CA 1
ATOM 677 C C . PHE A 1 84 ? -1.544 -12.053 -17.026 1.00 93.44 84 PHE A C 1
ATOM 679 O O . PHE A 1 84 ? -2.455 -11.308 -17.368 1.00 93.44 84 PHE A O 1
ATOM 686 N N . GLY A 1 85 ? -0.459 -12.228 -17.783 1.00 94.06 85 GLY A N 1
ATOM 687 C CA . GLY A 1 85 ? -0.116 -11.341 -18.891 1.00 94.06 85 GLY A CA 1
ATOM 688 C C . GLY A 1 85 ? 0.584 -10.068 -18.409 1.00 94.06 85 GLY A C 1
ATOM 689 O O . GLY A 1 85 ? 0.625 -9.756 -17.216 1.00 94.06 85 GLY A O 1
ATOM 690 N N . GLN A 1 86 ? 1.185 -9.332 -19.344 1.00 92.00 86 GLN A N 1
ATOM 691 C CA . GLN A 1 86 ? 2.001 -8.159 -19.026 1.00 92.00 86 GLN A CA 1
ATOM 692 C C . GLN A 1 86 ? 1.182 -7.017 -18.411 1.00 92.00 86 GLN A C 1
ATOM 694 O O . GLN A 1 86 ? 1.590 -6.466 -17.389 1.00 92.00 86 GLN A O 1
ATOM 699 N N . ASP A 1 87 ? 0.022 -6.696 -18.982 1.00 94.12 87 ASP A N 1
ATOM 700 C CA . ASP A 1 87 ? -0.794 -5.556 -18.548 1.00 94.12 87 ASP A CA 1
ATOM 701 C C . ASP A 1 87 ? -1.345 -5.735 -17.127 1.00 94.12 87 ASP A C 1
ATOM 703 O O . ASP A 1 87 ? -1.245 -4.833 -16.293 1.00 94.12 87 ASP A O 1
ATOM 707 N N . GLU A 1 88 ? -1.874 -6.918 -16.809 1.00 96.19 88 GLU A N 1
ATOM 708 C CA . GLU A 1 88 ? -2.379 -7.223 -15.466 1.00 96.19 88 GLU A CA 1
ATOM 709 C C . GLU A 1 88 ? -1.247 -7.336 -14.442 1.00 96.19 88 GLU A C 1
ATOM 711 O O . GLU A 1 88 ? -1.377 -6.855 -13.313 1.00 96.19 88 GLU A O 1
ATOM 716 N N . ALA A 1 89 ? -0.092 -7.886 -14.835 1.00 95.06 89 ALA A N 1
ATOM 717 C CA . ALA A 1 89 ? 1.091 -7.873 -13.984 1.00 95.06 89 ALA A CA 1
ATOM 718 C C . ALA A 1 89 ? 1.530 -6.435 -13.667 1.00 95.06 89 ALA A C 1
ATOM 720 O O . ALA A 1 89 ? 1.842 -6.134 -12.516 1.00 95.06 89 ALA A O 1
ATOM 721 N N . ILE A 1 90 ? 1.512 -5.529 -14.649 1.00 94.94 90 ILE A N 1
ATOM 722 C CA . ILE A 1 90 ? 1.806 -4.108 -14.433 1.00 94.94 90 ILE A CA 1
ATOM 723 C C . ILE A 1 90 ? 0.812 -3.490 -13.447 1.00 94.94 90 ILE A C 1
ATOM 725 O O . ILE A 1 90 ? 1.242 -2.831 -12.501 1.00 94.94 90 ILE A O 1
ATOM 729 N N . LYS A 1 91 ? -0.493 -3.741 -13.598 1.00 95.56 91 LYS A N 1
ATOM 730 C CA . LYS A 1 91 ? -1.509 -3.245 -12.652 1.00 95.56 91 LYS A CA 1
ATOM 731 C C . LYS A 1 91 ? -1.255 -3.742 -11.228 1.00 95.56 91 LYS A C 1
ATOM 733 O O . LYS A 1 91 ? -1.299 -2.942 -10.294 1.00 95.56 91 LYS A O 1
ATOM 738 N N . LEU A 1 92 ? -0.933 -5.027 -11.061 1.00 94.88 92 LEU A N 1
ATOM 739 C CA . LEU A 1 92 ? -0.595 -5.616 -9.763 1.00 94.88 92 LEU A CA 1
ATOM 740 C C . LEU A 1 92 ? 0.644 -4.953 -9.145 1.00 94.88 92 LEU A C 1
ATOM 742 O O . LEU A 1 92 ? 0.635 -4.573 -7.976 1.00 94.88 92 LEU A O 1
ATOM 746 N N . MET A 1 93 ? 1.702 -4.778 -9.934 1.00 94.69 93 MET A N 1
ATOM 747 C CA . MET A 1 93 ? 2.942 -4.135 -9.498 1.00 94.69 93 MET A CA 1
ATOM 748 C C . MET A 1 93 ? 2.739 -2.659 -9.132 1.00 94.69 93 MET A C 1
ATOM 750 O O . MET A 1 93 ? 3.271 -2.171 -8.134 1.00 94.69 93 MET A O 1
ATOM 754 N N . THR A 1 94 ? 1.929 -1.936 -9.905 1.00 94.69 94 THR A N 1
ATOM 755 C CA . THR A 1 94 ? 1.521 -0.565 -9.581 1.00 94.69 94 THR A CA 1
ATOM 756 C C . THR A 1 94 ? 0.730 -0.517 -8.276 1.00 94.69 94 THR A C 1
ATOM 758 O O . THR A 1 94 ? 0.982 0.351 -7.439 1.00 94.69 94 THR A O 1
ATOM 761 N N . TRP A 1 95 ? -0.197 -1.454 -8.070 1.00 94.00 95 TRP A N 1
ATOM 762 C CA . TRP A 1 95 ? -0.980 -1.538 -6.840 1.00 94.00 95 TRP A CA 1
ATOM 763 C C . TRP A 1 95 ? -0.098 -1.833 -5.618 1.00 94.00 95 TRP A C 1
ATOM 765 O O . TRP A 1 95 ? -0.217 -1.143 -4.610 1.00 94.00 95 TRP A O 1
ATOM 775 N N . ASN A 1 96 ? 0.861 -2.758 -5.729 1.00 93.06 96 ASN A N 1
ATOM 776 C CA . ASN A 1 96 ? 1.809 -3.075 -4.652 1.00 93.06 96 ASN A CA 1
ATOM 777 C C . ASN A 1 96 ? 2.676 -1.877 -4.230 1.00 93.06 96 ASN A C 1
ATOM 779 O O . ASN A 1 96 ? 3.042 -1.765 -3.065 1.00 93.06 96 ASN A O 1
ATOM 783 N N . ASN A 1 97 ? 3.009 -0.992 -5.173 1.00 93.19 97 ASN A N 1
ATOM 784 C CA . ASN A 1 97 ? 3.786 0.223 -4.911 1.00 93.19 97 ASN A CA 1
ATOM 785 C C . ASN A 1 97 ? 2.922 1.429 -4.508 1.00 93.19 97 ASN A C 1
ATOM 787 O O . ASN A 1 97 ? 3.447 2.521 -4.286 1.00 93.19 97 ASN A O 1
ATOM 791 N N . SER A 1 98 ? 1.600 1.267 -4.453 1.00 90.56 98 SER A N 1
ATOM 792 C CA . SER A 1 98 ? 0.701 2.319 -3.983 1.00 90.56 98 SER A CA 1
ATOM 793 C C . SER A 1 98 ? 0.792 2.464 -2.462 1.00 90.56 98 SER A C 1
ATOM 795 O O . SER A 1 98 ? 1.195 1.538 -1.758 1.00 90.56 98 SER A O 1
ATOM 797 N N . TYR A 1 99 ? 0.417 3.634 -1.936 1.00 86.12 99 TYR A N 1
ATOM 798 C CA . TYR A 1 99 ? 0.437 3.864 -0.490 1.00 86.12 99 TYR A CA 1
ATOM 799 C C . TYR A 1 99 ? -0.408 2.811 0.244 1.00 86.12 99 TYR A C 1
ATOM 801 O O . TYR A 1 99 ? -1.582 2.632 -0.100 1.00 86.12 99 TYR A O 1
ATOM 809 N N . PRO A 1 100 ? 0.155 2.129 1.258 1.00 86.06 100 PRO A N 1
ATOM 810 C CA . PRO A 1 100 ? -0.580 1.116 1.991 1.00 86.06 100 PRO A CA 1
ATOM 811 C C . PRO A 1 100 ? -1.698 1.770 2.804 1.00 86.06 100 PRO A C 1
ATOM 813 O O . PRO A 1 100 ? -1.527 2.835 3.396 1.00 86.06 100 PRO A O 1
ATOM 816 N N . SER A 1 101 ? -2.850 1.106 2.849 1.00 88.25 101 SER A N 1
ATOM 817 C CA . SER A 1 101 ? -3.940 1.447 3.762 1.00 88.25 101 SER A CA 1
ATOM 818 C C . SER A 1 101 ? -3.958 0.473 4.932 1.00 88.25 101 SER A C 1
ATOM 820 O O . SER A 1 101 ? -3.861 -0.735 4.713 1.00 88.25 101 SER A O 1
ATOM 822 N N . PHE A 1 102 ? -4.181 0.970 6.141 1.00 89.94 102 PHE A N 1
ATOM 823 C CA . PHE A 1 102 ? -4.376 0.136 7.322 1.00 89.94 102 PHE A CA 1
ATOM 824 C C . PHE A 1 102 ? -5.819 -0.358 7.375 1.00 89.94 102 PHE A C 1
ATOM 826 O O . PHE A 1 102 ? -6.746 0.357 6.998 1.00 89.94 102 PHE A O 1
ATOM 833 N N . SER A 1 103 ? -6.019 -1.588 7.828 1.00 91.19 103 SER A N 1
ATOM 834 C CA . SER A 1 103 ? -7.350 -2.161 8.034 1.00 91.19 103 SER A CA 1
ATOM 835 C C . SER A 1 103 ? -7.478 -2.570 9.492 1.00 91.19 103 SER A C 1
ATOM 837 O O . SER A 1 103 ? -6.703 -3.388 9.983 1.00 91.19 103 SER A O 1
ATOM 839 N N . LEU A 1 104 ? -8.437 -1.965 10.183 1.00 91.75 104 LEU A N 1
ATOM 840 C CA . LEU A 1 104 ? -8.755 -2.240 11.574 1.00 91.75 104 LEU A CA 1
ATOM 841 C C . LEU A 1 104 ? -10.019 -3.083 11.650 1.00 91.75 104 LEU A C 1
ATOM 843 O O . LEU A 1 104 ? -10.999 -2.806 10.960 1.00 91.75 104 LEU A O 1
ATOM 847 N N . ARG A 1 105 ? -9.997 -4.080 12.527 1.00 92.31 105 ARG A N 1
ATOM 848 C CA . ARG A 1 105 ? -11.149 -4.907 12.872 1.00 92.31 105 ARG A CA 1
ATOM 849 C C . ARG A 1 105 ? -11.588 -4.608 14.298 1.00 92.31 105 ARG A C 1
ATOM 851 O O . ARG A 1 105 ? -10.757 -4.672 15.206 1.00 92.31 105 ARG A O 1
ATOM 858 N N . ALA A 1 106 ? -12.871 -4.332 14.499 1.00 92.25 106 ALA A N 1
ATOM 859 C CA . ALA A 1 106 ? -13.470 -4.222 15.823 1.00 92.25 106 ALA A CA 1
ATOM 860 C C . ALA A 1 106 ? -13.414 -5.569 16.560 1.00 92.25 106 ALA A C 1
ATOM 862 O O . ALA A 1 106 ? -13.585 -6.638 15.966 1.00 92.25 106 ALA A O 1
ATOM 863 N N . ASN A 1 107 ? -13.149 -5.536 17.864 1.00 89.44 107 ASN A N 1
ATOM 864 C CA . ASN A 1 107 ? -13.104 -6.750 18.667 1.00 89.44 107 ASN A CA 1
ATOM 865 C C . ASN A 1 107 ? -14.495 -7.122 19.195 1.00 89.44 107 ASN A C 1
ATOM 867 O O . ASN A 1 107 ? -14.862 -6.782 20.321 1.00 89.44 107 ASN A O 1
ATOM 871 N N . THR A 1 108 ? -15.245 -7.887 18.402 1.00 85.75 108 THR A N 1
ATOM 872 C CA . THR A 1 108 ? -16.576 -8.382 18.789 1.00 85.75 108 THR A CA 1
ATOM 873 C C . THR A 1 108 ? -16.554 -9.265 20.037 1.00 85.75 108 THR A C 1
ATOM 875 O O . THR A 1 108 ? -17.531 -9.290 20.778 1.00 85.75 108 THR A O 1
ATOM 878 N N . GLY A 1 109 ? -15.425 -9.914 20.349 1.00 84.06 109 GLY A N 1
ATOM 879 C CA . GLY A 1 109 ? -15.252 -10.688 21.583 1.00 84.06 109 GLY A CA 1
ATOM 880 C C . GLY A 1 109 ? -15.294 -9.844 22.863 1.00 84.06 109 GLY A C 1
ATOM 881 O O . GLY A 1 109 ? -15.542 -10.383 23.936 1.00 84.06 109 GLY A O 1
ATOM 882 N N . LYS A 1 110 ? -15.096 -8.523 22.760 1.00 84.38 110 LYS A N 1
ATOM 883 C CA . LYS A 1 110 ? -15.268 -7.563 23.864 1.00 84.38 110 LYS A CA 1
ATOM 884 C C . LYS A 1 110 ? -16.619 -6.839 23.833 1.00 84.38 110 LYS A C 1
ATOM 886 O O . LYS A 1 110 ? -16.800 -5.872 24.563 1.00 84.38 110 LYS A O 1
ATOM 891 N N . GLY A 1 111 ? -17.547 -7.275 22.979 1.00 84.19 111 GLY A N 1
ATOM 892 C CA . GLY A 1 111 ? -18.844 -6.623 22.792 1.00 84.19 111 GLY A CA 1
ATOM 893 C C . GLY A 1 111 ? -18.792 -5.343 21.953 1.00 84.19 111 GLY A C 1
ATOM 894 O O . GLY A 1 111 ? -19.753 -4.585 21.963 1.00 84.19 111 GLY A O 1
ATOM 895 N N . LEU A 1 112 ? -17.693 -5.093 21.232 1.00 88.19 112 LEU A N 1
ATOM 896 C CA . LEU A 1 112 ? -17.539 -3.915 20.375 1.00 88.19 112 LEU A CA 1
ATOM 897 C C . LEU A 1 112 ? -17.969 -4.220 18.945 1.00 88.19 112 LEU A C 1
ATOM 899 O O . LEU A 1 112 ? -17.559 -5.224 18.357 1.00 88.19 112 LEU A O 1
ATOM 903 N N . THR A 1 113 ? -18.739 -3.314 18.362 1.00 90.62 113 THR A N 1
ATOM 904 C CA . THR A 1 113 ? -19.182 -3.386 16.970 1.00 90.62 113 THR A CA 1
ATOM 905 C C . THR A 1 113 ? -18.322 -2.502 16.068 1.00 90.62 113 THR A C 1
ATOM 907 O O . THR A 1 113 ? -17.591 -1.616 16.524 1.00 90.62 113 THR A O 1
ATOM 910 N N . GLY A 1 114 ? -18.408 -2.705 14.750 1.00 88.19 114 GLY A N 1
ATOM 911 C CA . GLY A 1 114 ? -17.767 -1.787 13.807 1.00 88.19 114 GLY A CA 1
ATOM 912 C C . GLY A 1 114 ? -18.324 -0.364 13.891 1.00 88.19 114 GLY A C 1
ATOM 913 O O . GLY A 1 114 ? -17.572 0.590 13.704 1.00 88.19 114 GLY A O 1
ATOM 914 N N . ALA A 1 115 ? -19.599 -0.199 14.260 1.00 91.12 115 ALA A N 1
ATOM 915 C CA . ALA A 1 115 ? -20.200 1.113 14.501 1.00 91.12 115 ALA A CA 1
ATOM 916 C C . ALA A 1 115 ? -19.566 1.834 15.704 1.00 91.12 115 ALA A C 1
ATOM 918 O O . ALA A 1 115 ? -19.318 3.043 15.636 1.00 91.12 115 ALA A O 1
ATOM 919 N N . ASP A 1 116 ? -19.239 1.097 16.769 1.00 92.31 116 ASP A N 1
ATOM 920 C CA . ASP A 1 116 ? -18.523 1.644 17.927 1.00 92.31 116 ASP A CA 1
ATOM 921 C C . ASP A 1 116 ? -17.121 2.103 17.524 1.00 92.31 116 ASP A C 1
ATOM 923 O O . ASP A 1 116 ? -16.727 3.233 17.815 1.00 92.31 116 ASP A O 1
ATOM 927 N N . LEU A 1 117 ? -16.399 1.278 16.756 1.00 92.44 117 LEU A N 1
ATOM 928 C CA . LEU A 1 117 ? -15.071 1.624 16.244 1.00 92.44 117 LEU A CA 1
ATOM 929 C C . LEU A 1 117 ? -15.112 2.869 15.344 1.00 92.44 117 LEU A C 1
ATOM 931 O O . LEU A 1 117 ? -14.292 3.774 15.501 1.00 92.44 117 LEU A O 1
ATOM 935 N N . VAL A 1 118 ? -16.082 2.953 14.431 1.00 94.12 118 VAL A N 1
ATOM 936 C CA . VAL A 1 118 ? -16.321 4.142 13.596 1.00 94.12 118 VAL A CA 1
ATOM 937 C C . VAL A 1 118 ? -16.573 5.376 14.464 1.00 94.12 118 VAL A C 1
ATOM 939 O O . VAL A 1 118 ? -16.027 6.445 14.191 1.00 94.12 118 VAL A O 1
ATOM 942 N N . SER A 1 119 ? -17.360 5.244 15.531 1.00 94.00 119 SER A N 1
ATOM 943 C CA . SER A 1 119 ? -17.652 6.350 16.448 1.00 94.00 119 SER A CA 1
ATOM 944 C C . SER A 1 119 ? -16.395 6.815 17.192 1.00 94.00 119 SER A C 1
ATOM 946 O O . SER A 1 119 ? -16.117 8.016 17.231 1.00 94.00 119 SER A O 1
ATOM 948 N N . SER A 1 120 ? -15.566 5.887 17.680 1.00 91.94 120 SER A N 1
ATOM 949 C CA . SER A 1 120 ? -14.258 6.202 18.268 1.00 91.94 120 SER A CA 1
ATOM 950 C C . SER A 1 120 ? -13.335 6.919 17.279 1.00 91.94 120 SER A C 1
ATOM 952 O O . SER A 1 120 ? -12.720 7.929 17.621 1.00 91.94 120 SER A O 1
ATOM 954 N N . LEU A 1 121 ? -13.269 6.456 16.028 1.00 93.81 121 LEU A N 1
ATOM 955 C CA . LEU A 1 121 ? -12.435 7.072 14.991 1.00 93.81 121 LEU A CA 1
ATOM 956 C C . LEU A 1 121 ? -12.918 8.477 14.603 1.00 93.81 121 LEU A C 1
ATOM 958 O O . LEU A 1 121 ? -12.091 9.364 14.374 1.00 93.81 121 LEU A O 1
ATOM 962 N N . LYS A 1 122 ? -14.238 8.712 14.589 1.00 95.06 122 LYS A N 1
ATOM 963 C CA . LYS A 1 122 ? -14.823 10.053 14.411 1.00 95.06 122 LYS A CA 1
ATOM 964 C C . LYS A 1 122 ? -14.409 11.001 15.535 1.00 95.06 122 LYS A C 1
ATOM 966 O O . LYS A 1 122 ? -13.994 12.120 15.241 1.00 95.06 122 LYS A O 1
ATOM 971 N N . MET A 1 123 ? -14.458 10.556 16.794 1.00 94.44 123 MET A N 1
ATOM 972 C CA . MET A 1 123 ? -14.012 11.367 17.939 1.00 94.44 123 MET A CA 1
ATOM 973 C C . MET A 1 123 ? -12.525 11.728 17.845 1.00 94.44 123 MET A C 1
ATOM 975 O O . MET A 1 123 ? -12.145 12.866 18.111 1.00 94.44 123 MET A O 1
ATOM 979 N N . LEU A 1 124 ? -11.693 10.790 17.385 1.00 93.69 124 LEU A N 1
ATOM 980 C CA . LEU A 1 124 ? -10.258 11.003 17.166 1.00 93.69 124 LEU A CA 1
ATOM 981 C C . LEU A 1 124 ? -9.932 11.819 15.903 1.00 93.69 124 LEU A C 1
ATOM 983 O O . LEU A 1 124 ? -8.756 12.068 15.626 1.00 93.69 124 LEU A O 1
ATOM 987 N N . LYS A 1 125 ? -10.952 12.232 15.134 1.00 94.00 125 LYS A N 1
ATOM 988 C CA . LYS A 1 125 ? -10.825 12.959 13.859 1.00 94.00 125 LYS A CA 1
ATOM 989 C C . LYS A 1 125 ? -9.917 12.239 12.854 1.00 94.00 125 LYS A C 1
ATOM 991 O O . LYS A 1 125 ? -9.193 12.875 12.090 1.00 94.00 125 LYS A O 1
ATOM 996 N N . VAL A 1 126 ? -9.949 10.906 12.859 1.00 93.62 126 VAL A N 1
ATOM 997 C CA . VAL A 1 126 ? -9.162 10.076 11.941 1.00 93.62 126 VAL A CA 1
ATOM 998 C C . VAL A 1 126 ? -9.977 9.817 10.669 1.00 93.62 126 VAL A C 1
ATOM 1000 O O . VAL A 1 126 ? -11.091 9.295 10.770 1.00 93.62 126 VAL A O 1
ATOM 1003 N N . PRO A 1 127 ? -9.458 10.141 9.468 1.00 92.44 127 PRO A N 1
ATOM 1004 C CA . PRO A 1 127 ? -10.115 9.800 8.210 1.00 92.44 127 PRO A CA 1
ATOM 1005 C C . PRO A 1 127 ? -10.221 8.283 8.040 1.00 92.44 127 PRO A C 1
ATOM 1007 O O . PRO A 1 127 ? -9.214 7.574 8.094 1.00 92.44 127 PRO A O 1
ATOM 1010 N N . HIS A 1 128 ? -11.434 7.789 7.816 1.00 93.69 128 HIS A N 1
ATOM 1011 C CA . HIS A 1 128 ? -11.708 6.362 7.726 1.00 93.69 128 HIS A CA 1
ATOM 1012 C C . HIS A 1 128 ? -12.797 6.054 6.699 1.00 93.69 128 HIS A C 1
ATOM 1014 O O . HIS A 1 128 ? -13.678 6.870 6.440 1.00 93.69 128 HIS A O 1
ATOM 1020 N N . GLU A 1 129 ? -12.728 4.852 6.140 1.00 92.25 129 GLU A N 1
ATOM 1021 C CA . GLU A 1 129 ? -13.682 4.307 5.178 1.00 92.25 129 GLU A CA 1
ATOM 1022 C C . GLU A 1 129 ? -14.172 2.952 5.720 1.00 92.25 129 GLU A C 1
ATOM 1024 O O . GLU A 1 129 ? -13.355 2.039 5.876 1.00 92.25 129 GLU A O 1
ATOM 1029 N N . PRO A 1 130 ? -15.461 2.791 6.067 1.00 90.62 130 PRO A N 1
ATOM 1030 C CA . PRO A 1 130 ? -15.989 1.490 6.472 1.00 90.62 130 PRO A CA 1
ATOM 1031 C C . PRO A 1 130 ? -15.907 0.494 5.308 1.00 90.62 130 PRO A C 1
ATOM 1033 O O . PRO A 1 130 ? -15.977 0.871 4.136 1.00 90.62 130 PRO A O 1
ATOM 1036 N N . SER A 1 131 ? -15.733 -0.787 5.626 1.00 87.94 131 SER A N 1
ATOM 1037 C CA . SER A 1 131 ? -15.750 -1.843 4.613 1.00 87.94 131 SER A CA 1
ATOM 1038 C C . SER A 1 131 ? -17.165 -2.046 4.061 1.00 87.94 131 SER A C 1
ATOM 1040 O O . SER A 1 131 ? -18.139 -1.979 4.800 1.00 87.94 131 SER A O 1
ATOM 1042 N N . LEU A 1 132 ? -17.274 -2.342 2.763 1.00 85.69 132 LEU A N 1
ATOM 1043 C CA . LEU A 1 132 ? -18.551 -2.665 2.107 1.00 85.69 132 LEU A CA 1
ATOM 1044 C C . LEU A 1 132 ? -19.001 -4.113 2.343 1.00 85.69 132 LEU A C 1
ATOM 1046 O O . LEU A 1 132 ? -20.155 -4.443 2.099 1.00 85.69 132 LEU A O 1
ATOM 1050 N N . TYR A 1 133 ? -18.074 -4.981 2.752 1.00 84.31 133 TYR A N 1
ATOM 1051 C CA . TYR A 1 133 ? -18.295 -6.429 2.811 1.00 84.31 133 TYR A CA 1
ATOM 1052 C C . TYR A 1 133 ? -18.323 -6.984 4.234 1.00 84.31 133 TYR A C 1
ATOM 1054 O O . TYR A 1 133 ? -18.776 -8.106 4.433 1.00 84.31 133 TYR A O 1
ATOM 1062 N N . LEU A 1 134 ? -17.770 -6.249 5.203 1.00 87.00 134 LEU A N 1
ATOM 1063 C CA . LEU A 1 134 ? -17.594 -6.717 6.576 1.00 87.00 134 LEU A CA 1
ATOM 1064 C C . LEU A 1 134 ? -17.926 -5.591 7.548 1.00 87.00 134 LEU A C 1
ATOM 1066 O O . LEU A 1 134 ? -17.220 -4.583 7.585 1.00 87.00 134 LEU A O 1
ATOM 1070 N N . ASP A 1 135 ? -18.951 -5.803 8.364 1.00 87.25 135 ASP A N 1
ATOM 1071 C CA . ASP A 1 135 ? -19.465 -4.785 9.282 1.00 87.25 135 ASP A CA 1
ATOM 1072 C C . ASP A 1 135 ? -18.487 -4.454 10.417 1.00 87.25 135 ASP A C 1
ATOM 1074 O O . ASP A 1 135 ? -18.561 -3.379 11.002 1.00 87.25 135 ASP A O 1
ATOM 1078 N N . ASP A 1 136 ? -17.550 -5.355 10.731 1.00 89.31 136 ASP A N 1
ATOM 1079 C CA . ASP A 1 136 ? -16.533 -5.185 11.770 1.00 89.31 136 ASP A CA 1
ATOM 1080 C C . ASP A 1 136 ? -15.228 -4.545 11.261 1.00 89.31 136 ASP A C 1
ATOM 1082 O O . ASP A 1 136 ? -14.313 -4.343 12.061 1.00 89.31 136 ASP A O 1
ATOM 1086 N N . PHE A 1 137 ? -15.119 -4.202 9.969 1.00 91.75 137 PHE A N 1
ATOM 1087 C CA . PHE A 1 137 ? -13.892 -3.657 9.374 1.00 91.75 137 PHE A CA 1
ATOM 1088 C C . PHE A 1 137 ? -13.979 -2.183 8.989 1.00 91.75 137 PHE A C 1
ATOM 1090 O O . PHE A 1 137 ? -14.918 -1.720 8.340 1.00 91.75 137 PHE A O 1
ATOM 1097 N N . VAL A 1 138 ? -12.891 -1.469 9.277 1.00 92.00 138 VAL A N 1
ATOM 1098 C CA . VAL A 1 138 ? -12.691 -0.070 8.903 1.00 92.00 138 VAL A CA 1
ATOM 1099 C C . VAL A 1 138 ? -11.302 0.114 8.299 1.00 92.00 138 VAL A C 1
ATOM 1101 O O . VAL A 1 138 ? -10.302 -0.356 8.841 1.00 92.00 138 VAL A O 1
ATOM 1104 N N . ARG A 1 139 ? -11.219 0.817 7.169 1.00 92.19 139 ARG A N 1
ATOM 1105 C CA . ARG A 1 139 ? -9.969 1.139 6.478 1.00 92.19 139 ARG A CA 1
ATOM 1106 C C . ARG A 1 139 ? -9.516 2.556 6.811 1.00 92.19 139 ARG A C 1
ATOM 1108 O O . ARG A 1 139 ? -10.305 3.495 6.776 1.00 92.19 139 ARG A O 1
ATOM 1115 N N . LEU A 1 140 ? -8.224 2.714 7.069 1.00 92.12 140 LEU A N 1
ATOM 1116 C CA . LEU A 1 140 ? -7.556 3.987 7.307 1.00 92.12 140 LEU A CA 1
ATOM 1117 C C . LEU A 1 140 ? -6.492 4.217 6.235 1.00 92.12 140 LEU A C 1
ATOM 1119 O O . LEU A 1 140 ? -5.658 3.349 5.978 1.00 92.12 140 LEU A O 1
ATOM 1123 N N . LYS A 1 141 ? -6.478 5.406 5.632 1.00 89.12 141 LYS A N 1
ATOM 1124 C CA . LYS A 1 141 ? -5.373 5.837 4.755 1.00 89.12 141 LYS A CA 1
ATOM 1125 C C . LYS A 1 141 ? -4.291 6.579 5.540 1.00 89.12 141 LYS A C 1
ATOM 1127 O O . LYS A 1 141 ? -3.111 6.461 5.238 1.00 89.12 141 LYS A O 1
ATOM 1132 N N . THR A 1 142 ? -4.691 7.329 6.563 1.00 89.19 142 THR A N 1
ATOM 1133 C CA . THR A 1 142 ? -3.817 8.137 7.420 1.00 89.19 142 THR A CA 1
ATOM 1134 C C . THR A 1 142 ? -4.352 8.144 8.856 1.00 89.19 142 THR A C 1
ATOM 1136 O O . THR A 1 142 ? -5.459 7.680 9.115 1.00 89.19 142 THR A O 1
ATOM 1139 N N . GLY A 1 143 ? -3.561 8.641 9.815 1.00 88.44 143 GLY A N 1
ATOM 1140 C CA . GLY A 1 143 ? -4.007 8.808 11.207 1.00 88.44 143 GLY A CA 1
ATOM 1141 C C . GLY A 1 143 ? -3.865 7.574 12.106 1.00 88.44 143 GLY A C 1
ATOM 1142 O O . GLY A 1 143 ? -4.328 7.600 13.243 1.00 88.44 143 GLY A O 1
ATOM 1143 N N . MET A 1 144 ? -3.163 6.529 11.653 1.00 90.69 144 MET A N 1
ATOM 1144 C CA . MET A 1 144 ? -2.849 5.344 12.469 1.00 90.69 144 MET A CA 1
ATOM 1145 C C . MET A 1 144 ? -2.110 5.703 13.772 1.00 90.69 144 MET A C 1
ATOM 1147 O O . MET A 1 144 ? -2.345 5.100 14.815 1.00 90.69 144 MET A O 1
ATOM 1151 N N . GLN A 1 145 ? -1.280 6.750 13.750 1.00 92.00 145 GLN A N 1
ATOM 1152 C CA . GLN A 1 145 ? -0.595 7.246 14.945 1.00 92.00 145 GLN A CA 1
ATOM 1153 C C . GLN A 1 145 ? -1.573 7.691 16.045 1.00 92.00 145 GLN A C 1
ATOM 1155 O O . GLN A 1 145 ? -1.337 7.407 17.217 1.00 92.00 145 GLN A O 1
ATOM 1160 N N . ASN A 1 146 ? -2.683 8.338 15.678 1.00 92.62 146 ASN A N 1
ATOM 1161 C CA . ASN A 1 146 ? -3.697 8.780 16.635 1.00 92.62 146 ASN A CA 1
ATOM 1162 C C . ASN A 1 146 ? -4.401 7.573 17.266 1.00 92.62 146 ASN A C 1
ATOM 1164 O O . ASN A 1 146 ? -4.672 7.581 18.460 1.00 92.62 146 ASN A O 1
ATOM 1168 N N . VAL A 1 147 ? -4.646 6.516 16.482 1.00 91.88 147 VAL A N 1
ATOM 1169 C CA . VAL A 1 147 ? -5.229 5.253 16.968 1.00 91.88 147 VAL A CA 1
ATOM 1170 C C . VAL A 1 147 ? -4.303 4.574 17.979 1.00 91.88 147 VAL A C 1
ATOM 1172 O O . VAL A 1 147 ? -4.762 4.102 19.018 1.00 91.88 147 VAL A O 1
ATOM 1175 N N . ILE A 1 148 ? -2.996 4.559 17.703 1.00 92.38 148 ILE A N 1
ATOM 1176 C CA . ILE A 1 148 ? -1.981 4.010 18.612 1.00 92.38 148 ILE A CA 1
ATOM 1177 C C . ILE A 1 148 ? -1.913 4.830 19.907 1.00 92.38 148 ILE A C 1
ATOM 1179 O O . ILE A 1 148 ? -1.935 4.257 20.994 1.00 92.38 148 ILE A O 1
ATOM 1183 N N . GLN A 1 149 ? -1.857 6.162 19.805 1.00 93.50 149 GLN A N 1
ATOM 1184 C CA . GLN A 1 149 ? -1.796 7.060 20.966 1.00 93.50 149 GLN A CA 1
ATOM 1185 C C . GLN A 1 149 ? -3.059 7.000 21.825 1.00 93.50 149 GLN A C 1
ATOM 1187 O O . GLN A 1 149 ? -2.964 7.071 23.045 1.00 93.50 149 GLN A O 1
ATOM 1192 N N . ALA A 1 150 ? -4.222 6.814 21.199 1.00 91.81 150 ALA A N 1
ATOM 1193 C CA . ALA A 1 150 ? -5.491 6.616 21.886 1.00 91.81 150 ALA A CA 1
ATOM 1194 C C . ALA A 1 150 ? -5.609 5.243 22.572 1.00 91.81 150 ALA A C 1
ATOM 1196 O O . ALA A 1 150 ? -6.624 4.973 23.199 1.00 91.81 150 ALA A O 1
ATOM 1197 N N . GLY A 1 151 ? -4.619 4.353 22.434 1.00 92.12 151 GLY A N 1
ATOM 1198 C CA . GLY A 1 151 ? -4.600 3.068 23.133 1.00 92.12 151 GLY A CA 1
ATOM 1199 C C . GLY A 1 151 ? -5.535 2.000 22.561 1.00 92.12 151 GLY A C 1
ATOM 1200 O O . GLY A 1 151 ? -5.506 0.876 23.050 1.00 92.12 151 GLY A O 1
ATOM 1201 N N . LEU A 1 152 ? -6.283 2.278 21.486 1.00 90.06 152 LEU A N 1
ATOM 1202 C CA . LEU A 1 152 ? -7.298 1.375 20.913 1.00 90.06 152 LEU A CA 1
ATOM 1203 C C . LEU A 1 152 ? -6.762 -0.032 20.586 1.00 90.06 152 LEU A C 1
ATOM 1205 O O . LEU A 1 152 ? -7.451 -1.032 20.795 1.00 90.06 152 LEU A O 1
ATOM 1209 N N . LEU A 1 153 ? -5.519 -0.120 20.102 1.00 90.88 153 LEU A N 1
ATOM 1210 C CA . LEU A 1 153 ? -4.847 -1.401 19.847 1.00 90.88 153 LEU A CA 1
ATOM 1211 C C . LEU A 1 153 ? -4.347 -2.056 21.140 1.00 90.88 153 LEU A C 1
ATOM 1213 O O . LEU A 1 153 ? -4.496 -3.260 21.321 1.00 90.88 153 LEU A O 1
ATOM 1217 N N . LYS A 1 154 ? -3.769 -1.265 22.052 1.00 89.94 154 LYS A N 1
ATOM 1218 C CA . LYS A 1 154 ? -3.185 -1.749 23.314 1.00 89.94 154 LYS A CA 1
ATOM 1219 C C . LYS A 1 154 ? -4.253 -2.311 24.251 1.00 89.94 154 LYS A C 1
ATOM 1221 O O . LYS A 1 154 ? -4.043 -3.330 24.898 1.00 89.94 154 LYS A O 1
ATOM 1226 N N . GLU A 1 155 ? -5.401 -1.655 24.298 1.00 88.56 155 GLU A N 1
ATOM 1227 C CA . GLU A 1 155 ? -6.562 -2.048 25.091 1.00 88.56 155 GLU A CA 1
ATOM 1228 C C . GLU A 1 155 ? -7.405 -3.122 24.384 1.00 88.56 155 GLU A C 1
ATOM 1230 O O . GLU A 1 155 ? -8.342 -3.668 24.966 1.00 88.56 155 GLU A O 1
ATOM 1235 N N . GLY A 1 156 ? -7.061 -3.485 23.144 1.00 88.31 156 GLY A N 1
ATOM 1236 C CA . GLY A 1 156 ? -7.713 -4.546 22.380 1.00 88.31 156 GLY A CA 1
ATOM 1237 C C . GLY A 1 156 ? -9.133 -4.208 21.926 1.00 88.31 156 GLY A C 1
ATOM 1238 O O . GLY A 1 156 ? -9.925 -5.132 21.734 1.00 88.31 156 GLY A O 1
ATOM 1239 N N . PHE A 1 157 ? -9.461 -2.919 21.773 1.00 87.31 157 PHE A N 1
ATOM 1240 C CA . PHE A 1 157 ? -10.719 -2.462 21.168 1.00 87.31 157 PHE A CA 1
ATOM 1241 C C . PHE A 1 157 ? -10.774 -2.801 19.676 1.00 87.31 157 PHE A C 1
ATOM 1243 O O . PHE A 1 157 ? -11.822 -3.167 19.142 1.00 87.31 157 PHE A O 1
ATOM 1250 N N . CYS A 1 158 ? -9.625 -2.725 19.008 1.00 89.69 158 CYS A N 1
ATOM 1251 C CA . CYS A 1 158 ? -9.466 -3.138 17.623 1.00 89.69 158 CYS A CA 1
ATOM 1252 C C . CYS A 1 158 ? -8.132 -3.857 17.400 1.00 89.69 158 CYS A C 1
ATOM 1254 O O . CYS A 1 158 ? -7.201 -3.716 18.190 1.00 89.69 158 CYS A O 1
ATOM 1256 N N . ALA A 1 159 ? -8.036 -4.596 16.298 1.00 89.44 159 ALA A N 1
ATOM 1257 C CA . ALA A 1 159 ? -6.802 -5.219 15.830 1.00 89.44 159 ALA A CA 1
ATOM 1258 C C . ALA A 1 159 ? -6.528 -4.838 14.372 1.00 89.44 159 ALA A C 1
ATOM 1260 O O . ALA A 1 159 ? -7.459 -4.732 13.574 1.00 89.44 159 ALA A O 1
ATOM 1261 N N . GLU A 1 160 ? -5.258 -4.674 14.010 1.00 87.50 160 GLU A N 1
ATOM 1262 C CA . GLU A 1 160 ? -4.864 -4.537 12.608 1.00 87.50 160 GLU A CA 1
ATOM 1263 C C . GLU A 1 160 ? -4.913 -5.910 11.927 1.00 87.50 160 GLU A C 1
ATOM 1265 O O . GLU A 1 160 ? -4.313 -6.876 12.403 1.00 87.50 160 GLU A O 1
ATOM 1270 N N . CYS A 1 161 ? -5.673 -6.026 10.839 1.00 80.56 161 CYS A N 1
ATOM 1271 C CA . CYS A 1 161 ? -5.859 -7.294 10.144 1.00 80.56 161 CYS A CA 1
ATOM 1272 C C . CYS A 1 161 ? -6.166 -7.069 8.662 1.00 80.56 161 CYS A C 1
ATOM 1274 O O . CYS A 1 161 ? -6.947 -6.189 8.304 1.00 80.56 161 CYS A O 1
ATOM 1276 N N . GLY A 1 162 ? -5.596 -7.898 7.787 1.00 79.12 162 GLY A N 1
ATOM 1277 C CA . GLY A 1 162 ? -5.986 -7.915 6.380 1.00 79.12 162 GLY A CA 1
ATOM 1278 C C . GLY A 1 162 ? -7.392 -8.493 6.213 1.00 79.12 162 GLY A C 1
ATOM 1279 O O . GLY A 1 162 ? -7.688 -9.558 6.747 1.00 79.12 162 GLY A O 1
ATOM 1280 N N . VAL A 1 163 ? -8.244 -7.835 5.421 1.00 76.38 163 VAL A N 1
ATOM 1281 C CA . VAL A 1 163 ? -9.626 -8.284 5.140 1.00 76.38 163 VAL A CA 1
ATOM 1282 C C . VAL A 1 163 ? -9.668 -9.746 4.670 1.00 76.38 163 VAL A C 1
ATOM 1284 O O . VAL A 1 163 ? -10.489 -10.529 5.144 1.00 76.38 163 VAL A O 1
ATOM 1287 N N . ALA A 1 164 ? -8.724 -10.146 3.810 1.00 71.88 164 ALA A N 1
ATOM 1288 C CA . ALA A 1 164 ? -8.613 -11.518 3.312 1.00 71.88 164 ALA A CA 1
ATOM 1289 C C . ALA A 1 164 ? -8.445 -12.561 4.434 1.00 71.88 164 ALA A C 1
ATOM 1291 O O . ALA A 1 164 ? -8.975 -13.662 4.331 1.00 71.88 164 ALA A O 1
ATOM 1292 N N . VAL A 1 165 ? -7.766 -12.209 5.533 1.00 72.00 165 VAL A N 1
ATOM 1293 C CA . VAL A 1 165 ? -7.536 -13.118 6.667 1.00 72.00 165 VAL A CA 1
ATOM 1294 C C . VAL A 1 165 ? -8.852 -13.467 7.362 1.00 72.00 165 VAL A C 1
ATOM 1296 O O . VAL A 1 165 ? -9.051 -14.615 7.752 1.00 72.00 165 VAL A O 1
ATOM 1299 N N . LYS A 1 166 ? -9.781 -12.510 7.491 1.00 71.19 166 LYS A N 1
ATOM 1300 C CA . LYS A 1 166 ? -11.097 -12.772 8.093 1.00 71.19 166 LYS A CA 1
ATOM 1301 C C . LYS A 1 166 ? -11.969 -13.645 7.195 1.00 71.19 166 LYS A C 1
ATOM 1303 O O . LYS A 1 166 ? -12.587 -14.572 7.704 1.00 71.19 166 LYS A O 1
ATOM 1308 N N . VAL A 1 167 ? -11.992 -13.356 5.893 1.00 73.12 167 VAL A N 1
ATOM 1309 C CA . VAL A 1 167 ? -12.813 -14.094 4.918 1.00 73.12 167 VAL A CA 1
ATOM 1310 C C . VAL A 1 167 ? -12.382 -15.562 4.838 1.00 73.12 167 VAL A C 1
ATOM 1312 O O . VAL A 1 167 ? -13.224 -16.453 4.850 1.00 73.12 167 VAL A O 1
ATOM 1315 N N . VAL A 1 168 ? -11.073 -15.833 4.824 1.00 67.19 168 VAL A N 1
ATOM 1316 C CA . VAL A 1 168 ? -10.550 -17.211 4.786 1.00 67.19 168 VAL A CA 1
ATOM 1317 C C . VAL A 1 168 ? -10.821 -17.960 6.097 1.00 67.19 168 VAL A C 1
ATOM 1319 O O . VAL A 1 168 ? -11.136 -19.146 6.076 1.00 67.19 168 VAL A O 1
ATOM 1322 N N . ASN A 1 169 ? -10.764 -17.274 7.242 1.00 57.28 169 ASN A N 1
ATOM 1323 C CA . ASN A 1 169 ? -10.949 -17.881 8.565 1.00 57.28 169 ASN A CA 1
ATOM 1324 C C . ASN A 1 169 ? -12.429 -18.068 8.967 1.00 57.28 169 ASN A C 1
ATOM 1326 O O . ASN A 1 169 ? -12.748 -18.267 10.136 1.00 57.28 169 ASN A O 1
ATOM 1330 N N . GLN A 1 170 ? -13.361 -17.969 8.016 1.00 51.22 170 GLN A N 1
ATOM 1331 C CA . GLN A 1 170 ? -14.784 -18.208 8.267 1.00 51.22 170 GLN A CA 1
ATOM 1332 C C . GLN A 1 170 ? -15.128 -19.713 8.289 1.00 51.22 170 GLN A C 1
ATOM 1334 O O . GLN A 1 170 ? -16.235 -20.098 8.668 1.00 51.22 170 GLN A O 1
ATOM 1339 N N . ALA A 1 171 ? -14.163 -20.578 7.957 1.00 42.78 171 ALA A N 1
ATOM 1340 C CA . ALA A 1 171 ? -14.272 -22.024 8.084 1.00 42.78 171 ALA A CA 1
ATOM 1341 C C . ALA A 1 171 ? -13.940 -22.489 9.517 1.00 42.78 171 ALA A C 1
ATOM 1343 O O . ALA A 1 171 ? -12.801 -22.804 9.831 1.00 42.78 171 ALA A O 1
ATOM 1344 N N . LYS A 1 172 ? -14.994 -22.548 10.341 1.00 37.12 172 LYS A N 1
ATOM 1345 C CA . LYS A 1 172 ? -15.199 -23.405 11.524 1.00 37.12 172 LYS A CA 1
ATOM 1346 C C . LYS A 1 172 ? -14.176 -23.381 12.675 1.00 37.12 172 LYS A C 1
ATOM 1348 O O . LYS A 1 172 ? -13.014 -23.745 12.558 1.00 37.12 172 LYS A O 1
ATOM 1353 N N . MET A 1 173 ? -14.733 -23.160 13.868 1.00 34.75 173 MET A N 1
ATOM 1354 C CA . MET A 1 173 ? -14.273 -23.761 15.123 1.00 34.75 173 MET A CA 1
ATOM 1355 C C . MET A 1 173 ? -14.344 -25.298 15.014 1.00 34.75 173 MET A C 1
ATOM 1357 O O . MET A 1 173 ? -15.290 -25.911 15.501 1.00 34.75 173 MET A O 1
ATOM 1361 N N . GLU A 1 174 ? -13.396 -25.938 14.338 1.00 35.78 174 GLU A N 1
ATOM 1362 C CA . GLU A 1 174 ? -13.161 -27.372 14.511 1.00 35.78 174 GLU A CA 1
ATOM 1363 C C . GLU A 1 174 ? -12.040 -27.533 15.539 1.00 35.78 174 GLU A C 1
ATOM 1365 O O . GLU A 1 174 ? -10.950 -26.978 15.395 1.00 35.78 174 GLU A O 1
ATOM 1370 N N . GLN A 1 175 ? -12.337 -28.247 16.628 1.00 38.28 175 GLN A N 1
ATOM 1371 C CA . GLN A 1 175 ? -11.323 -28.675 17.584 1.00 38.28 175 GLN A CA 1
ATOM 1372 C C . GLN A 1 175 ? -10.289 -29.509 16.825 1.00 38.28 175 GLN A C 1
ATOM 1374 O O . GLN A 1 175 ? -10.571 -30.630 16.406 1.00 38.28 175 GLN A O 1
ATOM 1379 N N . VAL A 1 176 ? -9.089 -28.966 16.626 1.00 37.12 176 VAL A N 1
ATOM 1380 C CA . VAL A 1 176 ? -7.986 -29.732 16.049 1.00 37.12 176 VAL A CA 1
ATOM 1381 C C . VAL A 1 176 ? -7.447 -30.646 17.146 1.00 37.12 176 VAL A C 1
ATOM 1383 O O . VAL A 1 176 ? -6.612 -30.249 17.957 1.00 37.12 176 VAL A O 1
ATOM 1386 N N . VAL A 1 177 ? -7.960 -31.875 17.196 1.00 32.59 177 VAL A N 1
ATOM 1387 C CA . VAL A 1 177 ? -7.411 -32.944 18.034 1.00 32.59 177 VAL A CA 1
ATOM 1388 C C . VAL A 1 177 ? -6.134 -33.443 17.364 1.00 32.59 177 VAL A C 1
ATOM 1390 O O . VAL A 1 177 ? -6.181 -34.185 16.385 1.00 32.59 177 VAL A O 1
ATOM 1393 N N . VAL A 1 178 ? -4.976 -33.030 17.878 1.00 35.78 178 VAL A N 1
ATOM 1394 C CA . VAL A 1 178 ? -3.689 -33.619 17.494 1.00 35.78 178 VAL A CA 1
ATOM 1395 C C . VAL A 1 178 ? -3.361 -34.735 18.485 1.00 35.78 178 VAL A C 1
ATOM 1397 O O . VAL A 1 178 ? -3.078 -34.474 19.648 1.00 35.78 178 VAL A O 1
ATOM 1400 N N . ASN A 1 179 ? -3.381 -35.980 18.001 1.00 34.28 179 ASN A N 1
ATOM 1401 C CA . ASN A 1 179 ? -2.781 -37.161 18.636 1.00 34.28 179 ASN A CA 1
ATOM 1402 C C . ASN A 1 179 ? -3.196 -37.465 20.089 1.00 34.28 179 ASN A C 1
ATOM 1404 O O . ASN A 1 179 ? -2.334 -37.631 20.947 1.00 34.28 179 ASN A O 1
ATOM 1408 N N . GLY A 1 180 ? -4.498 -37.606 20.365 1.00 36.34 180 GLY A N 1
ATOM 1409 C CA . GLY A 1 180 ? -4.990 -38.378 21.523 1.00 36.34 180 GLY A CA 1
ATOM 1410 C C . GLY A 1 180 ? -4.601 -37.888 22.927 1.00 36.34 180 GLY A C 1
ATOM 1411 O O . GLY A 1 180 ? -4.901 -38.567 23.902 1.00 36.34 180 GLY A O 1
ATOM 1412 N N . LEU A 1 181 ? -3.970 -36.723 23.053 1.00 32.06 181 LEU A N 1
ATOM 1413 C CA . LEU A 1 181 ? -3.760 -36.023 24.313 1.00 32.06 181 LEU A CA 1
ATOM 1414 C C . LEU A 1 181 ? -4.612 -34.764 24.263 1.00 32.06 181 LEU A C 1
ATOM 1416 O O . LEU A 1 181 ? -4.358 -33.882 23.440 1.00 32.06 181 LEU A O 1
ATOM 1420 N N . GLU A 1 182 ? -5.633 -34.704 25.120 1.00 31.39 182 GLU A N 1
ATOM 1421 C CA . GLU A 1 182 ? -6.461 -33.516 25.338 1.00 31.39 182 GLU A CA 1
ATOM 1422 C C . GLU A 1 182 ? -5.567 -32.334 25.722 1.00 31.39 182 GLU A C 1
ATOM 1424 O O . GLU A 1 182 ? -5.259 -32.078 26.882 1.00 31.39 182 GLU A O 1
ATOM 1429 N N . SER A 1 183 ? -5.118 -31.608 24.707 1.00 31.50 183 SER A N 1
ATOM 1430 C CA . SER A 1 183 ? -4.437 -30.339 24.855 1.00 31.50 183 SER A CA 1
ATOM 1431 C C . SER A 1 183 ? -5.472 -29.296 24.473 1.00 31.50 183 SER A C 1
ATOM 1433 O O . SER A 1 183 ? -5.797 -29.154 23.294 1.00 31.50 183 SER A O 1
ATOM 1435 N N . GLN A 1 184 ? -6.031 -28.584 25.453 1.00 26.12 184 GLN A N 1
ATOM 1436 C CA . GLN A 1 184 ? -6.838 -27.401 25.172 1.00 26.12 184 GLN A CA 1
ATOM 1437 C C . GLN A 1 184 ? -5.945 -26.363 24.485 1.00 26.12 184 GLN A C 1
ATOM 1439 O O . GLN A 1 184 ? -5.248 -25.586 25.135 1.00 26.12 184 GLN A O 1
ATOM 1444 N N . VAL A 1 185 ? -5.953 -26.336 23.153 1.00 33.28 185 VAL A N 1
ATOM 1445 C CA . VAL A 1 185 ? -5.444 -25.186 22.411 1.00 33.28 185 VAL A CA 1
ATOM 1446 C C . VAL A 1 185 ? -6.533 -24.125 22.482 1.00 33.28 185 VAL A C 1
ATOM 1448 O O . VAL A 1 185 ? -7.399 -24.024 21.615 1.00 33.28 185 VAL A O 1
ATOM 1451 N N . VAL A 1 186 ? -6.514 -23.345 23.561 1.00 28.19 186 VAL A N 1
ATOM 1452 C CA . VAL A 1 186 ? -7.238 -22.078 23.605 1.00 28.19 186 VAL A CA 1
ATOM 1453 C C . VAL A 1 186 ? -6.535 -21.160 22.612 1.00 28.19 186 VAL A C 1
ATOM 1455 O O . VAL A 1 186 ? -5.463 -20.621 22.888 1.00 28.19 186 VAL A O 1
ATOM 1458 N N . VAL A 1 187 ? -7.113 -21.020 21.419 1.00 36.47 187 VAL A N 1
ATOM 1459 C CA . VAL A 1 187 ? -6.725 -19.965 20.482 1.00 36.47 187 VAL A CA 1
ATOM 1460 C C . VAL A 1 187 ? -7.230 -18.659 21.082 1.00 36.47 187 VAL A C 1
ATOM 1462 O O . VAL A 1 187 ? -8.375 -18.253 20.885 1.00 36.47 187 VAL A O 1
ATOM 1465 N N . ASP A 1 188 ? -6.386 -18.042 21.903 1.00 29.81 188 ASP A N 1
ATOM 1466 C CA . ASP A 1 188 ? -6.663 -16.750 22.511 1.00 29.81 188 ASP A CA 1
ATOM 1467 C C . ASP A 1 188 ? -6.689 -15.680 21.407 1.00 29.81 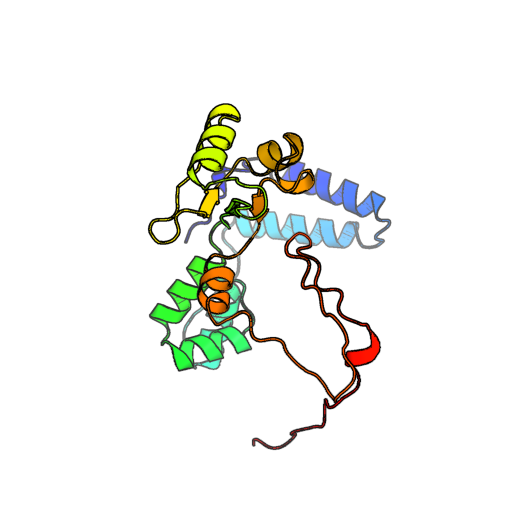188 ASP A C 1
ATOM 1469 O O . ASP A 1 188 ? -5.659 -15.196 20.932 1.00 29.81 188 ASP A O 1
ATOM 1473 N N . ASN A 1 189 ? -7.904 -15.333 20.975 1.00 40.94 189 ASN A N 1
ATOM 1474 C CA . ASN A 1 189 ? -8.218 -14.364 19.917 1.00 40.94 189 ASN A CA 1
ATOM 1475 C C . ASN A 1 189 ? -7.770 -12.920 20.231 1.00 40.94 189 ASN A C 1
ATOM 1477 O O . ASN A 1 189 ? -8.071 -12.000 19.466 1.00 40.94 189 ASN A O 1
ATOM 1481 N N . THR A 1 190 ? -7.066 -12.698 21.343 1.00 34.38 190 THR A N 1
ATOM 1482 C CA . THR A 1 190 ? -6.553 -11.390 21.766 1.00 34.38 190 THR A CA 1
ATOM 1483 C C . THR A 1 190 ? -5.096 -11.137 21.375 1.00 34.38 190 THR A C 1
ATOM 1485 O O . THR A 1 190 ? -4.650 -9.991 21.432 1.00 34.38 190 THR A O 1
ATOM 1488 N N . ARG A 1 191 ? -4.347 -12.156 20.930 1.00 29.48 191 ARG A N 1
ATOM 1489 C CA . ARG A 1 191 ? -2.940 -12.003 20.533 1.00 29.48 191 ARG A CA 1
ATOM 1490 C C . ARG A 1 191 ? -2.756 -12.256 19.042 1.00 29.48 191 ARG A C 1
ATOM 1492 O O . ARG A 1 191 ? -2.761 -13.387 18.579 1.00 29.48 191 ARG A O 1
ATOM 1499 N N . SER A 1 192 ? -2.460 -11.196 18.296 1.00 32.53 192 SER A N 1
ATOM 1500 C CA . SER A 1 192 ? -1.924 -11.260 16.928 1.00 32.53 192 SER A CA 1
ATOM 1501 C C . SER A 1 192 ? -0.472 -11.774 16.860 1.00 32.53 192 SER A C 1
ATOM 1503 O O . SER A 1 192 ? 0.198 -11.614 15.844 1.00 32.53 192 SER A O 1
ATOM 1505 N N . SER A 1 193 ? 0.035 -12.416 17.917 1.00 27.14 193 SER A N 1
ATOM 1506 C CA . SER A 1 193 ? 1.336 -13.079 17.919 1.00 27.14 193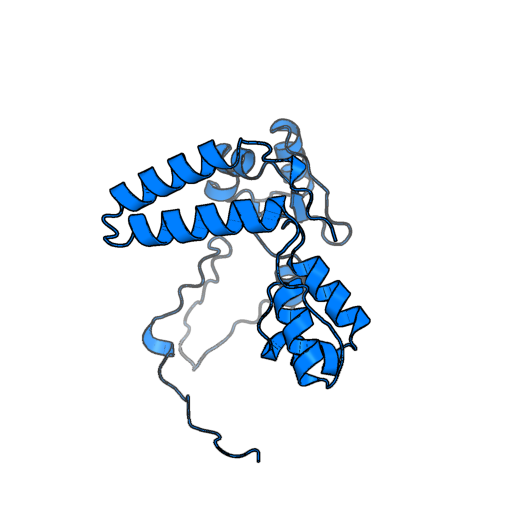 SER A CA 1
ATOM 1507 C C . SER A 1 193 ? 1.149 -14.579 17.716 1.00 27.14 193 SER A C 1
ATOM 1509 O O . SER A 1 193 ? 0.893 -15.321 18.667 1.00 27.14 193 SER A O 1
ATOM 1511 N N . VAL A 1 194 ? 1.336 -15.040 16.481 1.00 30.91 194 VAL A N 1
ATOM 1512 C CA . VAL A 1 194 ? 1.698 -16.437 16.239 1.00 30.91 194 VAL A CA 1
ATOM 1513 C C . VAL A 1 194 ? 3.084 -16.628 16.859 1.00 30.91 194 VAL A C 1
ATOM 1515 O O . VAL A 1 194 ? 4.086 -16.197 16.291 1.00 30.91 194 VAL A O 1
ATOM 1518 N N . LEU A 1 195 ? 3.157 -17.210 18.059 1.00 26.03 195 LEU A N 1
ATOM 1519 C CA . LEU A 1 195 ? 4.419 -17.704 18.608 1.00 26.03 195 LEU A CA 1
ATOM 1520 C C . LEU A 1 195 ? 4.838 -18.906 17.757 1.00 26.03 195 LEU A C 1
ATOM 1522 O O . LEU A 1 195 ? 4.463 -20.045 18.028 1.00 26.03 195 LEU A O 1
ATOM 1526 N N . PHE A 1 196 ? 5.593 -18.638 16.692 1.00 26.89 196 PHE A N 1
ATOM 1527 C CA . PHE A 1 196 ? 6.315 -19.673 15.968 1.00 26.89 196 PHE A CA 1
ATOM 1528 C C . PHE A 1 196 ? 7.377 -20.253 16.906 1.00 26.89 196 PHE A C 1
ATOM 1530 O O . PHE A 1 196 ? 8.379 -19.613 17.220 1.00 26.89 196 PHE A O 1
ATOM 1537 N N . ARG A 1 197 ? 7.119 -21.475 17.373 1.00 28.42 197 ARG A N 1
ATOM 1538 C CA . ARG A 1 197 ? 8.081 -22.360 18.032 1.00 28.42 197 ARG A CA 1
ATOM 1539 C C . ARG A 1 197 ? 9.353 -22.477 17.153 1.00 28.42 197 ARG A C 1
ATOM 1541 O O . ARG A 1 197 ? 9.230 -22.886 15.995 1.00 28.42 197 ARG A O 1
ATOM 1548 N N . PRO A 1 198 ? 10.553 -22.084 17.636 1.00 28.86 198 PRO A N 1
ATOM 1549 C CA . PRO A 1 198 ? 11.794 -22.059 16.841 1.00 28.86 198 PRO A CA 1
ATOM 1550 C C . PRO A 1 198 ? 12.247 -23.422 16.286 1.00 28.86 198 PRO A C 1
ATOM 1552 O O . PRO A 1 198 ? 13.060 -23.490 15.367 1.00 28.86 198 PRO A O 1
ATOM 1555 N N . ASP A 1 199 ? 11.722 -24.511 16.833 1.00 29.27 199 ASP A N 1
ATOM 1556 C CA . ASP A 1 199 ? 12.082 -25.903 16.565 1.00 29.27 199 ASP A CA 1
ATOM 1557 C C . ASP A 1 199 ? 11.511 -26.476 15.250 1.00 29.27 199 ASP A C 1
ATOM 1559 O O . ASP A 1 199 ? 11.965 -27.522 14.793 1.00 29.27 199 ASP A O 1
ATOM 1563 N N . MET A 1 200 ? 10.611 -25.761 14.564 1.00 30.08 200 MET A N 1
ATOM 1564 C CA . MET A 1 200 ? 9.957 -26.239 13.330 1.00 30.08 200 MET A CA 1
ATOM 1565 C C . MET A 1 200 ? 10.727 -25.960 12.019 1.00 30.08 200 MET A C 1
ATOM 1567 O O . MET A 1 200 ? 10.267 -26.345 10.947 1.00 30.08 200 MET A O 1
ATOM 1571 N N . TRP A 1 201 ? 11.913 -25.335 12.062 1.00 30.98 201 TRP A N 1
ATOM 1572 C CA . TRP A 1 201 ? 12.724 -25.043 10.858 1.00 30.98 201 TRP A CA 1
ATOM 1573 C C . TRP A 1 201 ? 13.590 -26.207 10.360 1.00 30.98 201 TRP A C 1
ATOM 1575 O O . TRP A 1 201 ? 14.259 -26.096 9.332 1.00 30.98 201 TRP A O 1
ATOM 1585 N N . ARG A 1 202 ? 13.586 -27.349 11.048 1.00 28.61 202 ARG A N 1
ATOM 1586 C CA . ARG A 1 202 ? 14.271 -28.553 10.575 1.00 28.61 202 ARG A CA 1
ATOM 1587 C C . ARG A 1 202 ? 13.244 -29.533 10.046 1.00 28.61 202 ARG A C 1
ATOM 1589 O O . ARG A 1 202 ? 12.826 -30.391 10.801 1.00 28.61 202 ARG A O 1
ATOM 1596 N N . LEU A 1 203 ? 12.871 -29.415 8.771 1.00 26.88 203 LEU A N 1
ATOM 1597 C CA . LEU A 1 203 ? 12.565 -30.554 7.895 1.00 26.88 203 LEU A CA 1
ATOM 1598 C C . LEU A 1 203 ? 12.360 -30.072 6.442 1.00 26.88 203 LEU A C 1
ATOM 1600 O O . LEU A 1 203 ? 11.335 -29.505 6.085 1.00 26.88 203 LEU A O 1
ATOM 1604 N N . ARG A 1 204 ? 13.367 -30.397 5.616 1.00 28.02 204 ARG A N 1
ATOM 1605 C CA . ARG A 1 204 ? 13.364 -30.530 4.144 1.00 28.02 204 ARG A CA 1
ATOM 1606 C C . ARG A 1 204 ? 13.372 -29.256 3.278 1.00 28.02 204 ARG A C 1
ATOM 1608 O O . ARG A 1 204 ? 12.486 -29.038 2.464 1.00 28.02 204 ARG A O 1
ATOM 1615 N N . PHE A 1 205 ? 14.511 -28.558 3.285 1.00 27.09 205 PHE A N 1
ATOM 1616 C CA . PHE A 1 205 ? 15.171 -28.214 2.017 1.00 27.09 205 PHE A CA 1
ATOM 1617 C C . PHE A 1 205 ? 15.989 -29.437 1.580 1.00 27.09 205 PHE A C 1
ATOM 1619 O O . PHE A 1 205 ? 17.104 -29.644 2.049 1.00 27.09 205 PHE A O 1
ATOM 1626 N N . ALA A 1 206 ? 15.403 -30.286 0.740 1.00 26.78 206 ALA A N 1
ATOM 1627 C CA . ALA A 1 206 ? 16.142 -31.278 -0.032 1.00 26.78 206 ALA A CA 1
ATOM 1628 C C . ALA A 1 206 ? 16.013 -30.891 -1.507 1.00 26.78 206 ALA A C 1
ATOM 1630 O O . ALA A 1 206 ? 14.935 -30.522 -1.969 1.00 26.78 206 ALA A O 1
ATOM 1631 N N . ALA A 1 207 ? 17.154 -30.891 -2.183 1.00 30.66 207 ALA A N 1
ATOM 1632 C CA . ALA A 1 207 ? 17.370 -30.423 -3.538 1.00 30.66 207 ALA A CA 1
ATOM 1633 C C . ALA A 1 207 ? 16.340 -30.947 -4.554 1.00 30.66 207 ALA A C 1
ATOM 1635 O O . ALA A 1 207 ? 16.028 -32.132 -4.582 1.00 30.66 207 ALA A O 1
ATOM 1636 N N . SER A 1 208 ? 15.898 -30.065 -5.451 1.00 26.83 208 SER A N 1
ATOM 1637 C CA . SER A 1 208 ? 15.505 -30.444 -6.812 1.00 26.83 208 SER A CA 1
ATOM 1638 C C . SER A 1 208 ? 16.349 -29.630 -7.789 1.00 26.83 208 SER A C 1
ATOM 1640 O O . SER A 1 208 ? 15.942 -28.622 -8.358 1.00 26.83 208 SER A O 1
ATOM 1642 N N . SER A 1 209 ? 17.600 -30.062 -7.923 1.00 34.12 209 SER A N 1
ATOM 1643 C CA . SER A 1 209 ? 18.391 -29.869 -9.130 1.00 34.12 209 SER A CA 1
ATOM 1644 C C . SER A 1 209 ? 17.865 -30.843 -10.182 1.00 34.12 209 SER A C 1
ATOM 1646 O O . SER A 1 209 ? 18.429 -31.914 -10.342 1.00 34.12 209 SER A O 1
ATOM 1648 N N . GLU A 1 210 ? 16.749 -30.514 -10.824 1.00 29.41 210 GLU A N 1
ATOM 1649 C CA . GLU A 1 210 ? 16.243 -31.225 -12.003 1.00 29.41 210 GLU A CA 1
ATOM 1650 C C . GLU A 1 210 ? 15.125 -30.381 -12.623 1.00 29.41 210 GLU A C 1
ATOM 1652 O O . GLU A 1 210 ? 13.959 -30.557 -12.315 1.00 29.41 210 GLU A O 1
ATOM 1657 N N . PHE A 1 211 ? 15.507 -29.384 -13.421 1.00 28.06 211 PHE A N 1
ATOM 1658 C CA . PHE A 1 211 ? 14.734 -28.870 -14.556 1.00 28.06 211 PHE A CA 1
ATOM 1659 C C . PHE A 1 211 ? 15.733 -28.125 -15.447 1.00 28.06 211 PHE A C 1
ATOM 1661 O O . PHE A 1 211 ? 16.088 -26.971 -15.195 1.00 28.06 211 PHE A O 1
ATOM 1668 N N . MET A 1 212 ? 16.266 -28.889 -16.400 1.00 30.56 212 MET A N 1
ATOM 1669 C CA . MET A 1 212 ? 16.976 -28.419 -17.586 1.00 30.56 212 MET A CA 1
ATOM 1670 C C . MET A 1 212 ? 15.968 -27.816 -18.567 1.00 30.56 212 MET A C 1
ATOM 1672 O O . MET A 1 212 ? 14.816 -28.310 -18.583 1.00 30.56 212 MET A O 1
#